Protein AF-A0A510KA76-F1 (afdb_monomer_lite)

Sequence (211 aa):
MPINFQRREKRNQTLKAILAVATDNKYKNDPTEYYKKYHNHIPAWILFKNVNFTDIIDLYSFLKLEDKLEIAKEYCNNASQLKDEELVELLKNSITIVRKFRNRIAHNLKVITYRAKSNNLKLKNIKNFLPNQFIGKNDYKNKIGINDLFSMISSITFLLKNETLIFQMFSELKADFNLISLQKMVKKYKKVTNFPQNIEKRFDIILGKEK

Organism: NCBI:txid157687

pLDDT: mean 90.02, std 9.06, range [43.62, 97.44]

Foldseek 3Di:
DPDPVVLVVLLVVLVVQLVCLQVPPPPPPAVSVVCNVPHPDDDPVRSVVPRDLVSVLSNLVPDDLVVLQVVLVVLFPPCVQDDSVLSSLLLSLLSQLLVVLVVDVVPDPCLLQDFSPPRFDDLSNLVRQAPCVLADPVCVVVVHLTGFVNVNLSSVSSVVSDLVVNLVVLVVVLCVLPPPVCVVVSCVSCVSRVNDPVNNVSSCVSNVNDD

Radius of gyration: 19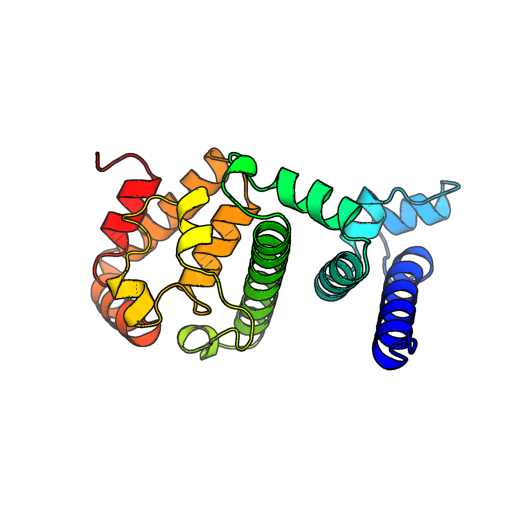.77 Å; chains: 1; bounding box: 52×44×53 Å

InterPro domains:
  IPR011664 Abortive infection system protein AbiD/AbiF-like [PF07751] (10-111)

Secondary structure (DSSP, 8-state):
----HHHHHHHHHHHHHHHHHHH-TTSTTSHHHHHHHHSSS--HHHHTTTS-HHHHHHHHHHS-HHHHHHHHHHT-TTGGGS-HHHHHHHHHHHHHHHHHHHHHHHH-GGGGG---TT----HHHHTTTS-TTTS-HHHHHTT-SSSSHHHHHHHHHHHH--HHHHHHHHHHHHHHHH-GGGHHHHHHHHHHHT--TTHHHHHHHHTT---

Structure (mmCIF, N/CA/C/O backbone):
data_AF-A0A510KA76-F1
#
_entry.id   AF-A0A510KA76-F1
#
loop_
_atom_site.group_PDB
_atom_site.id
_atom_site.type_symbol
_atom_site.label_atom_id
_atom_site.label_alt_id
_atom_site.label_comp_id
_atom_site.label_asym_id
_atom_site.label_entity_id
_atom_site.label_seq_id
_atom_site.pdbx_PDB_ins_code
_atom_site.Cartn_x
_atom_site.Cartn_y
_atom_site.Cartn_z
_atom_site.occupancy
_atom_site.B_iso_or_equiv
_atom_site.auth_seq_id
_atom_site.auth_comp_id
_atom_site.auth_asym_id
_atom_site.auth_atom_id
_atom_site.pdbx_PDB_model_num
ATOM 1 N N . MET A 1 1 ? 21.348 23.068 -10.008 1.00 45.47 1 MET A N 1
ATOM 2 C CA . MET A 1 1 ? 20.926 22.264 -8.835 1.00 45.47 1 MET A CA 1
ATOM 3 C C . MET A 1 1 ? 21.945 21.158 -8.617 1.00 45.47 1 MET A C 1
ATOM 5 O O . MET A 1 1 ? 22.298 20.523 -9.607 1.00 45.47 1 MET A O 1
ATOM 9 N N . PRO A 1 2 ? 22.435 20.912 -7.392 1.00 47.31 2 PRO A N 1
ATOM 10 C CA . PRO A 1 2 ? 23.356 19.809 -7.155 1.00 47.31 2 PRO A CA 1
ATOM 11 C C . PRO A 1 2 ? 22.653 18.486 -7.477 1.00 47.31 2 PRO A C 1
ATOM 13 O O . PRO A 1 2 ? 21.560 18.205 -6.981 1.00 47.31 2 PRO A O 1
ATOM 16 N N . ILE A 1 3 ? 23.262 17.687 -8.351 1.00 54.94 3 ILE A N 1
ATOM 17 C CA . ILE A 1 3 ? 22.802 16.331 -8.645 1.00 54.94 3 ILE A CA 1
ATOM 18 C C . ILE A 1 3 ? 22.897 15.550 -7.336 1.00 54.94 3 ILE A C 1
ATOM 20 O O . ILE A 1 3 ? 23.986 15.359 -6.803 1.00 54.94 3 ILE A O 1
ATOM 24 N N . ASN A 1 4 ? 21.759 15.101 -6.809 1.00 79.38 4 ASN A N 1
ATOM 25 C CA . ASN A 1 4 ? 21.745 14.226 -5.644 1.00 79.38 4 ASN A CA 1
ATOM 26 C C . ASN A 1 4 ? 22.371 12.877 -6.047 1.00 79.38 4 ASN A C 1
ATOM 28 O O . ASN A 1 4 ? 21.710 12.024 -6.644 1.00 79.38 4 ASN A O 1
ATOM 32 N N . PHE A 1 5 ? 23.669 12.730 -5.772 1.00 81.88 5 PHE A N 1
ATOM 33 C CA . PHE A 1 5 ? 24.493 11.591 -6.172 1.00 81.88 5 PHE A CA 1
ATOM 34 C C . PHE A 1 5 ? 23.885 10.260 -5.708 1.00 81.88 5 PHE A C 1
ATOM 36 O O . PHE A 1 5 ? 23.670 9.368 -6.527 1.00 81.88 5 PHE A O 1
ATOM 43 N N . GLN A 1 6 ? 23.444 10.190 -4.448 1.00 85.81 6 GLN A N 1
ATOM 44 C CA . GLN A 1 6 ? 22.788 9.008 -3.876 1.00 85.81 6 GLN A CA 1
ATOM 45 C C . GLN A 1 6 ? 21.505 8.628 -4.632 1.00 85.81 6 GLN A C 1
ATOM 47 O O . GLN A 1 6 ? 21.248 7.454 -4.904 1.00 85.81 6 GLN A O 1
ATOM 52 N N . ARG A 1 7 ? 20.691 9.619 -5.029 1.00 89.19 7 ARG A N 1
ATOM 53 C CA . ARG A 1 7 ? 19.482 9.377 -5.836 1.00 89.19 7 ARG A CA 1
ATOM 54 C C . ARG A 1 7 ? 19.836 8.787 -7.203 1.00 89.19 7 ARG A C 1
ATOM 56 O O . ARG A 1 7 ? 19.145 7.880 -7.668 1.00 89.19 7 ARG A O 1
ATOM 63 N N . ARG A 1 8 ? 20.889 9.298 -7.852 1.00 90.38 8 ARG A N 1
ATOM 64 C CA . ARG A 1 8 ? 21.349 8.811 -9.163 1.00 90.38 8 ARG A CA 1
ATOM 65 C C . ARG A 1 8 ? 21.880 7.383 -9.074 1.00 90.38 8 ARG A C 1
ATOM 67 O O . ARG A 1 8 ? 21.533 6.566 -9.924 1.00 90.38 8 ARG A O 1
ATOM 74 N N . GLU A 1 9 ? 22.671 7.075 -8.052 1.00 93.69 9 GLU A N 1
ATOM 75 C CA . GLU A 1 9 ? 23.180 5.721 -7.819 1.00 93.69 9 GLU A CA 1
ATOM 76 C C . GLU A 1 9 ? 22.048 4.725 -7.594 1.00 93.69 9 GLU A C 1
ATOM 78 O O . GLU A 1 9 ? 21.980 3.715 -8.295 1.00 93.69 9 GLU A O 1
ATOM 83 N N . LYS A 1 10 ? 21.101 5.045 -6.701 1.00 93.62 10 LYS A N 1
ATOM 84 C CA . LYS A 1 10 ? 19.950 4.176 -6.430 1.00 93.62 10 LYS A CA 1
ATOM 85 C C . LYS A 1 10 ? 19.117 3.919 -7.689 1.00 93.62 10 LYS A C 1
ATOM 87 O O . LYS A 1 10 ? 18.710 2.785 -7.945 1.00 93.62 10 LYS A O 1
ATOM 92 N N . ARG A 1 11 ? 18.905 4.951 -8.513 1.00 95.06 11 ARG A N 1
ATOM 93 C CA . ARG A 1 11 ? 18.236 4.808 -9.814 1.00 95.06 11 ARG A CA 1
ATOM 94 C C . ARG A 1 11 ? 18.988 3.840 -10.719 1.00 95.06 11 ARG A C 1
ATOM 96 O O . ARG A 1 11 ? 18.382 2.928 -11.266 1.00 95.06 11 ARG A O 1
ATOM 103 N N . ASN A 1 12 ? 20.298 4.015 -10.868 1.00 95.75 12 ASN A N 1
ATOM 104 C CA . ASN A 1 12 ? 21.103 3.152 -11.728 1.00 95.75 12 ASN A CA 1
ATOM 105 C C . ASN A 1 12 ? 21.119 1.698 -11.226 1.00 95.75 12 ASN A C 1
ATOM 107 O O . ASN A 1 12 ? 21.053 0.783 -12.039 1.00 95.75 12 ASN A O 1
ATOM 111 N N . GLN A 1 13 ? 21.155 1.474 -9.910 1.00 95.94 13 GLN A N 1
ATOM 112 C CA . GLN A 1 13 ? 21.023 0.138 -9.317 1.00 95.94 13 GLN A CA 1
ATOM 113 C C . GLN A 1 13 ? 19.657 -0.488 -9.622 1.00 95.94 13 GLN A C 1
ATOM 115 O O . GLN A 1 13 ? 19.599 -1.637 -10.045 1.00 95.94 13 GLN A O 1
ATOM 120 N N . THR A 1 14 ? 18.576 0.285 -9.491 1.00 96.12 14 THR A N 1
ATOM 121 C CA . THR A 1 14 ? 17.210 -0.171 -9.807 1.00 96.12 14 THR A CA 1
ATOM 122 C C . THR A 1 14 ? 17.088 -0.566 -11.280 1.00 96.12 14 THR A C 1
ATOM 124 O O . THR A 1 14 ? 16.576 -1.634 -11.601 1.00 96.12 14 THR A O 1
ATOM 127 N N . LEU A 1 15 ? 17.626 0.253 -12.191 1.00 95.75 15 LEU A N 1
ATOM 128 C CA . LEU A 1 15 ? 17.635 -0.052 -13.625 1.00 95.75 15 LEU A CA 1
ATOM 129 C C . LEU A 1 15 ? 18.468 -1.299 -13.943 1.00 95.75 15 LEU A C 1
ATOM 131 O O . LEU A 1 15 ? 18.040 -2.117 -14.750 1.00 95.75 15 LEU A O 1
ATOM 135 N N . LYS A 1 16 ? 19.620 -1.482 -13.284 1.00 95.50 16 LYS A N 1
ATOM 136 C CA . LYS A 1 16 ? 20.425 -2.707 -13.412 1.00 95.50 16 LYS A CA 1
ATOM 137 C C . LYS A 1 16 ? 19.663 -3.940 -12.925 1.00 95.50 16 LYS A C 1
ATOM 139 O O . LYS A 1 16 ? 19.709 -4.962 -13.596 1.00 95.50 16 LYS A O 1
ATOM 144 N N . ALA A 1 17 ? 18.949 -3.845 -11.803 1.00 94.62 17 ALA A N 1
ATOM 145 C CA . ALA A 1 17 ? 18.150 -4.949 -11.272 1.00 94.62 17 ALA A CA 1
ATOM 146 C C . ALA A 1 17 ? 17.012 -5.346 -12.227 1.00 94.62 17 ALA A C 1
ATOM 148 O O . ALA A 1 17 ? 16.803 -6.531 -12.472 1.00 94.62 17 ALA A O 1
ATOM 149 N N . ILE A 1 18 ? 16.325 -4.366 -12.823 1.00 94.50 18 ILE A N 1
ATOM 150 C CA . ILE A 1 18 ? 15.283 -4.608 -13.833 1.00 94.50 18 ILE A CA 1
ATOM 151 C C . ILE A 1 18 ? 15.886 -5.202 -15.109 1.00 94.50 18 ILE A C 1
ATOM 153 O O . ILE A 1 18 ? 15.351 -6.166 -15.648 1.00 94.50 18 ILE A O 1
ATOM 157 N N . LEU A 1 19 ? 17.020 -4.676 -15.580 1.00 92.81 19 LEU A N 1
ATOM 158 C CA . LEU A 1 19 ? 17.703 -5.205 -16.761 1.00 92.81 19 LEU A CA 1
ATOM 159 C C . LEU A 1 19 ? 18.172 -6.649 -16.545 1.00 92.81 19 LEU A C 1
ATOM 161 O O . LEU A 1 19 ? 18.036 -7.469 -17.448 1.00 92.81 19 LEU A O 1
ATOM 165 N N . ALA A 1 20 ? 18.624 -6.988 -15.335 1.00 92.38 20 ALA A N 1
ATOM 166 C CA . ALA A 1 20 ? 18.980 -8.356 -14.971 1.00 92.38 20 ALA A CA 1
ATOM 167 C C . ALA A 1 20 ? 17.798 -9.328 -15.133 1.00 92.38 20 ALA A C 1
ATOM 169 O O . ALA A 1 20 ? 18.002 -10.499 -15.437 1.00 92.38 20 ALA A O 1
ATOM 170 N N . VAL A 1 21 ? 16.548 -8.860 -15.016 1.00 90.81 21 VAL A N 1
ATOM 171 C CA . VAL A 1 21 ? 15.372 -9.681 -15.344 1.00 90.81 21 VAL A CA 1
ATOM 172 C C . VAL A 1 21 ? 15.346 -10.074 -16.816 1.00 90.81 21 VAL A C 1
ATOM 174 O O . VAL A 1 21 ? 15.083 -11.232 -17.142 1.00 90.81 21 VAL A O 1
ATOM 177 N N . ALA A 1 22 ? 15.701 -9.148 -17.703 1.00 86.94 22 ALA A N 1
ATOM 178 C CA . ALA A 1 22 ? 15.784 -9.390 -19.136 1.00 86.94 22 ALA A CA 1
ATOM 179 C C . ALA A 1 22 ? 17.021 -10.207 -19.547 1.00 86.94 22 ALA A C 1
ATOM 181 O O . ALA A 1 22 ? 16.964 -10.902 -20.554 1.00 86.94 22 ALA A O 1
ATOM 182 N N . THR A 1 23 ? 18.110 -10.204 -18.773 1.00 87.56 23 THR A N 1
ATOM 183 C CA . THR A 1 23 ? 19.380 -10.837 -19.186 1.00 87.56 23 THR A CA 1
ATOM 184 C C . THR A 1 23 ? 19.729 -12.123 -18.439 1.00 87.56 23 THR A C 1
ATOM 186 O O . THR A 1 23 ? 20.374 -12.990 -19.015 1.00 87.56 23 THR A O 1
ATOM 189 N N . ASP A 1 24 ? 19.295 -12.296 -17.188 1.00 85.69 24 ASP A N 1
ATOM 190 C CA . ASP A 1 24 ? 19.671 -13.468 -16.388 1.00 85.69 24 ASP A CA 1
ATOM 191 C C . ASP A 1 24 ? 18.904 -14.727 -16.817 1.00 85.69 24 ASP A C 1
ATOM 193 O O . ASP A 1 24 ? 17.682 -14.707 -16.997 1.00 85.69 24 ASP A O 1
ATOM 197 N N . ASN A 1 25 ? 19.604 -15.863 -16.832 1.00 78.19 25 ASN A N 1
ATOM 198 C CA . ASN A 1 25 ? 19.040 -17.197 -17.086 1.00 78.19 25 ASN A CA 1
ATOM 199 C C . ASN A 1 25 ? 18.442 -17.859 -15.829 1.00 78.19 25 ASN A C 1
ATOM 201 O O . ASN A 1 25 ? 18.235 -19.071 -15.800 1.00 78.19 25 ASN A O 1
ATOM 205 N N . LYS A 1 26 ? 18.203 -17.088 -14.759 1.00 80.44 26 LYS A N 1
ATOM 206 C CA . LYS A 1 26 ? 17.600 -17.596 -13.511 1.00 80.44 26 LYS A CA 1
ATOM 207 C C . LYS A 1 26 ? 16.093 -17.844 -13.632 1.00 80.44 26 LYS A C 1
ATOM 209 O O . LYS A 1 26 ? 15.530 -18.622 -12.873 1.00 80.44 26 LYS A O 1
ATOM 214 N N . TYR A 1 27 ? 15.466 -17.181 -14.593 1.00 72.88 27 TYR A N 1
ATOM 215 C CA . TYR A 1 27 ? 14.033 -17.173 -14.864 1.00 72.88 27 TYR A CA 1
ATOM 216 C C . TYR A 1 27 ? 13.646 -18.304 -15.824 1.00 72.88 27 TYR A C 1
ATOM 218 O O . TYR A 1 27 ? 13.132 -18.058 -16.907 1.00 72.88 27 TYR A O 1
ATOM 226 N N . LYS A 1 28 ? 13.990 -19.548 -15.472 1.00 67.25 28 LYS A N 1
ATOM 227 C CA . LYS A 1 28 ? 13.753 -20.707 -16.344 1.00 67.25 28 LYS A CA 1
ATOM 228 C C . LYS A 1 28 ? 12.280 -21.113 -16.351 1.00 67.25 28 LYS A C 1
ATOM 230 O O . LYS A 1 28 ? 11.639 -21.123 -15.303 1.00 67.25 28 LYS A O 1
ATOM 235 N N . ASN A 1 29 ? 11.791 -21.533 -17.512 1.00 68.25 29 ASN A N 1
ATOM 236 C CA . ASN A 1 29 ? 10.427 -21.971 -17.798 1.00 68.25 29 ASN A CA 1
ATOM 237 C C . ASN A 1 29 ? 9.352 -20.904 -17.557 1.00 68.25 29 ASN A C 1
ATOM 239 O O . ASN A 1 29 ? 8.210 -21.239 -17.239 1.00 68.25 29 ASN A O 1
ATOM 243 N N . ASP A 1 30 ? 9.692 -19.626 -17.712 1.00 82.88 30 ASP A N 1
ATOM 244 C CA . ASP A 1 30 ? 8.722 -18.543 -17.611 1.00 82.88 30 ASP A CA 1
ATOM 245 C C . ASP A 1 30 ? 8.543 -17.791 -18.946 1.00 82.88 30 ASP A C 1
ATOM 247 O O . ASP A 1 30 ? 9.344 -17.939 -19.878 1.00 82.88 30 ASP A O 1
ATOM 251 N N . PRO A 1 31 ? 7.484 -16.968 -19.084 1.00 85.62 31 PRO A N 1
ATOM 252 C CA . PRO A 1 31 ? 7.269 -16.194 -20.303 1.00 85.62 31 PRO A CA 1
ATOM 253 C C . PRO A 1 31 ? 8.431 -15.248 -20.631 1.00 85.62 31 PRO A C 1
ATOM 255 O O . PRO A 1 31 ? 8.616 -14.887 -21.787 1.00 85.62 31 PRO A O 1
ATOM 258 N N . THR A 1 32 ? 9.226 -14.842 -19.639 1.00 89.00 32 THR A N 1
ATOM 259 C CA . THR A 1 32 ? 10.388 -13.982 -19.863 1.00 89.00 32 THR A CA 1
ATOM 260 C C . THR A 1 32 ? 11.481 -14.748 -20.612 1.00 89.00 32 THR A C 1
ATOM 262 O O . THR A 1 32 ? 12.000 -14.223 -21.592 1.00 89.00 32 THR A O 1
ATOM 265 N N . GLU A 1 33 ? 11.788 -15.996 -20.250 1.00 88.44 33 GLU A N 1
ATOM 266 C CA . GLU A 1 33 ? 12.711 -16.850 -21.017 1.00 88.44 33 GLU A CA 1
ATOM 267 C C . GLU A 1 33 ? 12.195 -17.156 -22.428 1.00 88.44 33 GLU A C 1
ATOM 269 O O . GLU A 1 33 ? 12.959 -17.051 -23.390 1.00 88.44 33 GLU A O 1
ATOM 274 N N . TYR A 1 34 ? 10.901 -17.466 -22.579 1.00 89.94 34 TYR A N 1
ATOM 275 C CA . TYR A 1 34 ? 10.311 -17.699 -23.902 1.00 89.94 34 TYR A CA 1
ATOM 276 C C . TYR A 1 34 ? 10.517 -16.486 -24.823 1.00 89.94 34 TYR A C 1
ATOM 278 O O . TYR A 1 34 ? 10.986 -16.627 -25.952 1.00 89.94 34 TYR A O 1
ATOM 286 N N . TYR A 1 35 ? 10.248 -15.278 -24.319 1.00 92.31 35 TYR A N 1
ATOM 287 C CA . TYR A 1 35 ? 10.439 -14.053 -25.095 1.00 92.31 35 TYR A CA 1
ATOM 288 C C . TYR A 1 35 ? 11.905 -13.733 -25.377 1.00 92.31 35 TYR A C 1
ATOM 290 O O . TYR A 1 35 ? 12.206 -13.262 -26.467 1.00 92.31 35 TYR A O 1
ATOM 298 N N . LYS A 1 36 ? 12.830 -14.050 -24.466 1.00 87.75 36 LYS A N 1
ATOM 299 C CA . LYS A 1 36 ? 14.272 -13.935 -24.746 1.00 87.75 36 LYS A CA 1
ATOM 300 C C . LYS A 1 36 ? 14.718 -14.837 -25.890 1.00 87.75 36 LYS A C 1
ATOM 302 O O . LYS A 1 36 ? 15.579 -14.447 -26.669 1.00 87.75 36 LYS A O 1
ATOM 307 N N . LYS A 1 37 ? 14.184 -16.060 -25.949 1.00 89.38 37 LYS A N 1
ATOM 308 C CA . LYS A 1 37 ? 14.647 -17.086 -26.888 1.00 89.38 37 LYS A CA 1
ATOM 309 C C . LYS A 1 37 ? 14.020 -16.952 -28.275 1.00 89.38 37 LYS A C 1
ATOM 311 O O . LYS A 1 37 ? 14.689 -17.243 -29.261 1.00 89.38 37 LYS A O 1
ATOM 316 N N . TYR A 1 38 ? 12.752 -16.550 -28.346 1.00 92.44 38 TYR A N 1
ATOM 317 C CA . TYR A 1 38 ? 11.967 -16.612 -29.584 1.00 92.44 38 TYR A CA 1
ATOM 318 C C . TYR A 1 38 ? 11.500 -15.246 -30.109 1.00 92.44 38 TYR A C 1
ATOM 320 O O . TYR A 1 38 ? 10.875 -15.193 -31.166 1.00 92.44 38 TYR A O 1
ATOM 328 N N . HIS A 1 39 ? 11.790 -14.139 -29.414 1.00 91.12 39 HIS A N 1
ATOM 329 C CA . HIS A 1 39 ? 11.375 -12.796 -29.826 1.00 91.12 39 HIS A CA 1
ATOM 330 C C . HIS A 1 39 ? 12.520 -11.774 -29.731 1.00 91.12 39 HIS A C 1
ATOM 332 O O . HIS A 1 39 ? 13.473 -11.935 -28.976 1.00 91.12 39 HIS A O 1
ATOM 338 N N . ASN A 1 40 ? 12.397 -10.672 -30.480 1.00 90.25 40 ASN A N 1
ATOM 339 C CA . ASN A 1 40 ? 13.411 -9.605 -30.515 1.00 90.25 40 ASN A CA 1
ATOM 340 C C . ASN A 1 40 ? 13.381 -8.683 -29.284 1.00 90.25 40 ASN A C 1
ATOM 342 O O . ASN A 1 40 ? 14.303 -7.900 -29.072 1.00 90.25 40 ASN A O 1
ATOM 346 N N . HIS A 1 41 ? 12.297 -8.707 -28.510 1.00 90.38 41 HIS A N 1
ATOM 347 C CA . HIS A 1 41 ? 12.122 -7.873 -27.327 1.00 90.38 41 HIS A CA 1
ATOM 348 C C . HIS A 1 41 ? 11.200 -8.560 -26.320 1.00 90.38 41 HIS A C 1
ATOM 350 O O . HIS A 1 41 ? 10.372 -9.395 -26.682 1.00 90.38 41 HIS A O 1
ATOM 356 N N . ILE A 1 42 ? 11.316 -8.163 -25.053 1.00 91.94 42 ILE A N 1
ATOM 357 C CA . ILE A 1 42 ? 10.431 -8.607 -23.975 1.00 91.94 42 ILE A CA 1
ATOM 358 C C . ILE A 1 42 ? 9.443 -7.469 -23.697 1.00 91.94 42 ILE A C 1
ATOM 360 O O . ILE A 1 42 ? 9.871 -6.389 -23.279 1.00 91.94 42 ILE A O 1
ATOM 364 N N . PRO A 1 43 ? 8.132 -7.668 -23.908 1.00 93.75 43 PRO A N 1
ATOM 365 C CA . PRO A 1 43 ? 7.123 -6.688 -23.540 1.00 93.75 43 PRO A CA 1
ATOM 366 C C . PRO A 1 43 ? 7.209 -6.310 -22.059 1.00 93.75 43 PRO A C 1
ATOM 368 O O . PRO A 1 43 ? 7.413 -7.169 -21.198 1.00 93.75 43 PRO A O 1
ATOM 371 N N . ALA A 1 44 ? 6.980 -5.034 -21.742 1.00 91.38 44 ALA A N 1
ATOM 372 C CA . ALA A 1 44 ? 7.067 -4.532 -20.370 1.00 91.38 44 ALA A CA 1
ATOM 373 C C . ALA A 1 44 ? 6.166 -5.317 -19.397 1.00 91.38 44 ALA A C 1
ATOM 375 O O . ALA A 1 44 ? 6.605 -5.693 -18.314 1.00 91.38 44 ALA A O 1
ATOM 376 N N . TRP A 1 45 ? 4.935 -5.648 -19.800 1.00 91.56 45 TRP A N 1
ATOM 377 C CA . TRP A 1 45 ? 3.990 -6.417 -18.980 1.00 91.56 45 TRP A CA 1
ATOM 378 C C . TRP A 1 45 ? 4.426 -7.870 -18.718 1.00 91.56 45 TRP A C 1
ATOM 380 O O . TRP A 1 45 ? 3.919 -8.490 -17.787 1.00 91.56 45 TRP A O 1
ATOM 390 N N . ILE A 1 46 ? 5.355 -8.420 -19.511 1.00 91.81 46 ILE A N 1
ATOM 391 C CA . ILE A 1 46 ? 6.002 -9.714 -19.247 1.00 91.81 46 ILE A CA 1
ATOM 392 C C . ILE A 1 46 ? 7.188 -9.509 -18.314 1.00 91.81 46 ILE A C 1
ATOM 394 O O . ILE A 1 46 ? 7.273 -10.179 -17.287 1.00 91.81 46 ILE A O 1
ATOM 398 N N . LEU A 1 47 ? 8.051 -8.540 -18.631 1.00 92.50 47 LEU A N 1
ATOM 399 C CA . LEU A 1 47 ? 9.231 -8.205 -17.836 1.00 92.50 47 LEU A CA 1
ATOM 400 C C . LEU A 1 47 ? 8.859 -7.943 -16.370 1.00 92.50 47 LEU A C 1
ATOM 402 O O . LEU A 1 47 ? 9.433 -8.539 -15.459 1.00 92.50 47 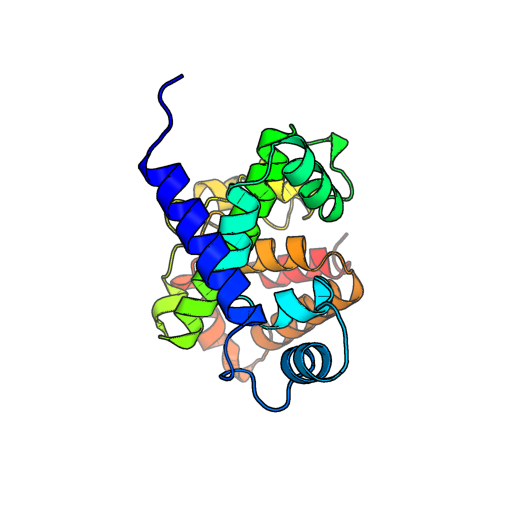LEU A O 1
ATOM 406 N N . PHE A 1 48 ? 7.853 -7.096 -16.137 1.00 92.38 48 PHE A N 1
ATOM 407 C CA . PHE A 1 48 ? 7.438 -6.686 -14.796 1.00 92.38 48 PHE A CA 1
ATOM 408 C C . PHE A 1 48 ? 6.814 -7.807 -13.954 1.00 92.38 48 PHE A C 1
ATOM 410 O O . PHE A 1 48 ? 6.714 -7.634 -12.742 1.00 92.38 48 PHE A O 1
ATOM 417 N N . LYS A 1 49 ? 6.474 -8.973 -14.528 1.00 89.88 49 LYS A N 1
ATOM 418 C CA . LYS A 1 49 ? 6.049 -10.147 -13.737 1.00 89.88 49 LYS A CA 1
ATOM 419 C C . LYS A 1 49 ? 7.169 -10.693 -12.854 1.00 89.88 49 LYS A C 1
ATOM 421 O O . LYS A 1 49 ? 6.895 -11.260 -11.803 1.00 89.88 49 LYS A O 1
ATOM 426 N N . ASN A 1 50 ? 8.413 -10.493 -13.280 1.00 91.00 50 ASN A N 1
ATOM 427 C CA . ASN A 1 50 ? 9.603 -11.045 -12.641 1.00 91.00 50 ASN A CA 1
ATOM 428 C C . ASN A 1 50 ? 10.462 -9.992 -11.925 1.00 91.00 50 ASN A C 1
ATOM 430 O O . ASN A 1 50 ? 11.427 -10.334 -11.236 1.00 91.00 50 ASN A O 1
ATOM 434 N N . VAL A 1 51 ? 10.113 -8.711 -12.067 1.00 92.69 51 VAL A N 1
ATOM 435 C CA . VAL A 1 51 ? 10.749 -7.604 -11.344 1.00 92.69 51 VAL A CA 1
ATOM 436 C C . VAL A 1 51 ? 10.276 -7.602 -9.891 1.00 92.69 51 VAL A C 1
ATOM 438 O O . VAL A 1 51 ? 9.085 -7.730 -9.606 1.00 92.69 51 VAL A O 1
ATOM 441 N N . ASN A 1 52 ? 11.198 -7.411 -8.941 1.00 92.50 52 ASN A N 1
ATOM 442 C CA . ASN A 1 52 ? 10.810 -7.375 -7.535 1.00 92.50 52 ASN A CA 1
ATOM 443 C C . ASN A 1 52 ? 9.931 -6.163 -7.239 1.00 92.50 52 ASN A C 1
ATOM 445 O O . ASN A 1 52 ? 10.173 -5.052 -7.707 1.00 92.50 52 ASN A O 1
ATOM 449 N N . PHE A 1 53 ? 8.980 -6.341 -6.324 1.00 91.69 53 PHE A N 1
ATOM 450 C CA . PHE A 1 53 ? 8.069 -5.261 -5.955 1.00 91.69 53 PHE A CA 1
ATOM 451 C C . PHE A 1 53 ? 8.794 -4.021 -5.392 1.00 91.69 53 PHE A C 1
ATOM 453 O O . PHE A 1 53 ? 8.337 -2.899 -5.581 1.00 91.69 53 PHE A O 1
ATOM 460 N N . THR A 1 54 ? 9.949 -4.191 -4.733 1.00 93.56 54 THR A N 1
ATOM 461 C CA . THR A 1 54 ? 10.792 -3.058 -4.302 1.00 93.56 54 THR A CA 1
ATOM 462 C C . THR A 1 54 ? 11.319 -2.258 -5.494 1.00 93.56 54 THR A C 1
ATOM 464 O O . THR A 1 54 ? 11.224 -1.033 -5.472 1.00 93.56 54 THR A O 1
ATOM 467 N N . ASP A 1 55 ? 11.813 -2.938 -6.531 1.00 95.19 55 ASP A N 1
ATOM 468 C CA . ASP A 1 55 ? 12.387 -2.306 -7.722 1.00 95.19 55 ASP A CA 1
ATOM 469 C C . ASP A 1 55 ? 11.308 -1.548 -8.512 1.00 95.19 55 ASP A C 1
ATOM 471 O O . ASP A 1 55 ? 11.565 -0.451 -9.000 1.00 95.19 55 ASP A O 1
ATOM 475 N N . ILE A 1 56 ? 10.071 -2.063 -8.553 1.00 93.44 56 ILE A N 1
ATOM 476 C CA . ILE A 1 56 ? 8.915 -1.364 -9.148 1.00 93.44 56 ILE A CA 1
ATOM 477 C C . ILE A 1 56 ? 8.610 -0.058 -8.398 1.00 93.44 56 ILE A C 1
ATOM 479 O O . ILE A 1 56 ? 8.447 0.994 -9.016 1.00 93.44 56 ILE A O 1
ATOM 483 N N . ILE A 1 57 ? 8.554 -0.095 -7.061 1.00 93.88 57 ILE A N 1
ATOM 484 C CA . ILE A 1 57 ? 8.289 1.104 -6.245 1.00 93.88 57 ILE A CA 1
ATOM 485 C C . ILE A 1 57 ? 9.411 2.133 -6.411 1.00 93.88 57 ILE A C 1
ATOM 487 O O . ILE A 1 57 ? 9.153 3.340 -6.483 1.00 93.88 57 ILE A O 1
ATOM 491 N N . ASP A 1 58 ? 10.658 1.668 -6.463 1.00 95.00 58 ASP A N 1
ATOM 492 C CA . ASP A 1 58 ? 11.809 2.535 -6.665 1.00 95.00 58 ASP A CA 1
ATOM 493 C C . ASP A 1 58 ? 11.797 3.149 -8.069 1.00 95.00 58 ASP A C 1
ATOM 495 O O . ASP A 1 58 ? 11.927 4.372 -8.168 1.00 95.00 58 ASP A O 1
ATOM 499 N N . LEU A 1 59 ? 11.517 2.366 -9.118 1.00 95.06 59 LEU A N 1
ATOM 500 C CA . LEU A 1 59 ? 11.318 2.857 -10.484 1.00 95.06 59 LEU A CA 1
ATOM 501 C C . LEU A 1 59 ? 10.260 3.963 -10.520 1.00 95.06 59 LEU A C 1
ATOM 503 O O . LEU A 1 59 ? 10.568 5.074 -10.955 1.00 95.06 59 LEU A O 1
ATOM 507 N N . TYR A 1 60 ? 9.068 3.705 -9.970 1.00 94.25 60 TYR A N 1
ATOM 508 C CA . TYR A 1 60 ? 8.000 4.702 -9.857 1.00 94.25 60 TYR A CA 1
ATOM 509 C C . TYR A 1 60 ? 8.486 5.983 -9.163 1.00 94.25 60 TYR A C 1
ATOM 511 O O . TYR A 1 60 ? 8.186 7.093 -9.592 1.00 94.25 60 TYR A O 1
ATOM 519 N N . SER A 1 61 ? 9.313 5.875 -8.118 1.00 92.62 61 SER A N 1
ATOM 520 C CA . SER A 1 61 ? 9.847 7.041 -7.402 1.00 92.62 61 SER A CA 1
ATOM 521 C C . SER A 1 61 ? 10.810 7.911 -8.233 1.00 92.62 61 SER A C 1
ATOM 523 O O . SER A 1 61 ? 10.978 9.109 -7.933 1.00 92.62 61 SER A O 1
ATOM 525 N N . PHE A 1 62 ? 11.429 7.337 -9.269 1.00 94.69 62 PHE A N 1
ATOM 526 C CA . PHE A 1 62 ? 12.365 8.012 -10.169 1.00 94.69 62 PHE A CA 1
ATOM 527 C C . PHE A 1 62 ? 11.716 8.628 -11.402 1.00 94.69 62 PHE A C 1
ATOM 529 O O . PHE A 1 62 ? 12.334 9.526 -11.973 1.00 94.69 62 PHE A O 1
ATOM 536 N N . LEU A 1 63 ? 10.503 8.199 -11.759 1.00 94.44 63 LEU A N 1
ATOM 537 C CA . LEU A 1 63 ? 9.722 8.784 -12.848 1.00 94.44 63 LEU A CA 1
ATOM 538 C C . LEU A 1 63 ? 9.543 10.301 -12.679 1.00 94.44 63 LEU A C 1
ATOM 540 O O . LEU A 1 63 ? 9.662 10.841 -11.562 1.00 94.44 63 LEU A O 1
ATOM 544 N N . LYS A 1 64 ? 9.259 10.992 -13.786 1.00 94.88 64 LYS A N 1
ATOM 545 C CA . LYS A 1 64 ? 8.922 12.416 -13.743 1.00 94.88 64 LYS A CA 1
ATOM 546 C C . LYS A 1 64 ? 7.571 12.613 -13.057 1.00 94.88 64 LYS A C 1
ATOM 548 O O . LYS A 1 64 ? 6.870 11.649 -12.749 1.00 94.88 64 LYS A O 1
ATOM 553 N N . LEU A 1 65 ? 7.255 13.856 -12.702 1.00 93.12 65 LEU A N 1
ATOM 554 C CA . LEU A 1 65 ? 6.011 14.131 -11.990 1.00 93.12 65 LEU A CA 1
ATOM 555 C C . LEU A 1 65 ? 4.802 13.815 -12.875 1.00 93.12 65 LEU A C 1
ATOM 557 O O . LEU A 1 65 ? 3.878 13.177 -12.383 1.00 93.12 65 LEU A O 1
ATOM 561 N N . GLU A 1 66 ? 4.850 14.183 -14.159 1.00 94.25 66 GLU A N 1
ATOM 562 C CA . GLU A 1 66 ? 3.786 13.888 -15.119 1.00 94.25 66 GLU A CA 1
ATOM 563 C C . GLU A 1 66 ? 3.470 12.383 -15.194 1.00 94.25 66 GLU A C 1
ATOM 565 O O . GLU A 1 66 ? 2.328 11.994 -14.956 1.00 94.25 66 GLU A O 1
ATOM 570 N N . ASP A 1 67 ? 4.486 11.533 -15.362 1.00 95.31 67 ASP A N 1
ATOM 571 C CA . ASP A 1 67 ? 4.314 10.076 -15.456 1.00 95.31 67 ASP A CA 1
ATOM 572 C C . ASP A 1 67 ? 3.783 9.476 -14.141 1.00 95.31 67 ASP A C 1
ATOM 574 O O . ASP A 1 67 ? 2.963 8.559 -14.124 1.00 95.31 67 ASP A O 1
ATOM 578 N N . LYS A 1 68 ? 4.250 9.989 -12.991 1.00 95.25 68 LYS A N 1
ATOM 579 C CA . LYS A 1 68 ? 3.745 9.543 -11.682 1.00 95.25 68 LYS A CA 1
ATOM 580 C C . LYS A 1 68 ? 2.270 9.854 -11.529 1.00 95.25 68 LYS A C 1
ATOM 582 O O . LYS A 1 68 ? 1.538 9.048 -10.963 1.00 95.25 68 LYS A O 1
ATOM 587 N N . LEU A 1 69 ? 1.868 11.041 -11.970 1.00 93.75 69 LEU A N 1
ATOM 588 C CA . LEU A 1 69 ? 0.492 11.494 -11.885 1.00 93.75 69 LEU A CA 1
ATOM 589 C C . LEU A 1 69 ? -0.412 10.702 -12.804 1.00 93.75 69 LEU A C 1
ATOM 591 O O . LEU A 1 69 ? -1.496 10.337 -12.369 1.00 93.75 69 LEU A O 1
ATOM 595 N N . GLU A 1 70 ? 0.032 10.420 -14.024 1.00 93.56 70 GLU A N 1
ATOM 596 C CA . GLU A 1 70 ? -0.692 9.566 -14.961 1.00 93.56 70 GLU A CA 1
ATOM 597 C C . GLU A 1 70 ? -1.028 8.221 -14.306 1.00 93.56 70 GLU A C 1
ATOM 599 O O . GLU A 1 70 ? -2.203 7.898 -14.139 1.00 93.56 70 GLU A O 1
ATOM 604 N N . ILE A 1 71 ? -0.016 7.525 -13.776 1.00 93.44 71 ILE A N 1
ATOM 605 C CA . ILE A 1 71 ? -0.206 6.246 -13.077 1.00 93.44 71 ILE A CA 1
ATOM 606 C C . ILE A 1 71 ? -1.096 6.417 -11.839 1.00 93.44 71 ILE A C 1
ATOM 608 O O . ILE A 1 71 ? -1.990 5.615 -11.594 1.00 93.44 71 ILE A O 1
ATOM 612 N N . ALA A 1 72 ? -0.873 7.447 -11.020 1.00 92.75 72 ALA A N 1
ATOM 613 C CA . ALA A 1 72 ? -1.639 7.629 -9.789 1.00 92.75 72 ALA A CA 1
ATOM 614 C C . ALA A 1 72 ? -3.120 7.955 -10.048 1.00 92.75 72 ALA A C 1
ATOM 616 O O . ALA A 1 72 ? -3.983 7.519 -9.282 1.00 92.75 72 ALA A O 1
ATOM 617 N N . LYS A 1 73 ? -3.425 8.659 -11.143 1.00 90.81 73 LYS A N 1
ATOM 618 C CA . LYS A 1 73 ? -4.794 8.948 -11.589 1.00 90.81 73 LYS A CA 1
ATOM 619 C C . LYS A 1 73 ? -5.538 7.682 -12.004 1.00 90.81 73 LYS A C 1
ATOM 621 O O . LYS A 1 73 ? -6.740 7.612 -11.771 1.00 90.81 73 LYS A O 1
ATOM 626 N N . GLU A 1 74 ? -4.848 6.646 -12.486 1.00 89.94 74 GLU A N 1
ATOM 627 C CA . GLU A 1 74 ? -5.495 5.365 -12.801 1.00 89.94 74 GLU A CA 1
ATOM 628 C C . GLU A 1 74 ? -6.145 4.696 -11.582 1.00 89.94 74 GLU A C 1
ATOM 630 O O . GLU A 1 74 ? -7.113 3.958 -11.757 1.00 89.94 74 GLU A O 1
ATOM 635 N N . TYR A 1 75 ? -5.659 4.952 -10.363 1.00 87.12 75 TYR A N 1
ATOM 636 C CA . TYR A 1 75 ? -6.178 4.351 -9.123 1.00 87.12 75 TYR A CA 1
ATOM 637 C C . TYR A 1 75 ? -7.212 5.227 -8.398 1.00 87.12 75 TYR A C 1
ATOM 639 O O . TYR A 1 75 ? -7.838 4.777 -7.439 1.00 87.12 75 TYR A O 1
ATOM 647 N N . CYS A 1 76 ? -7.415 6.474 -8.829 1.00 80.81 76 CYS A N 1
ATOM 648 C CA . CYS A 1 76 ? -8.323 7.414 -8.174 1.00 80.81 76 CYS A CA 1
ATOM 649 C C . CYS A 1 76 ? -9.491 7.797 -9.084 1.00 80.81 76 CYS A C 1
ATOM 651 O O . CYS A 1 76 ? -9.362 8.687 -9.920 1.00 80.81 76 CYS A O 1
ATOM 653 N N . ASN A 1 77 ? -10.672 7.231 -8.821 1.00 68.44 77 ASN A N 1
ATOM 654 C CA . ASN A 1 77 ? -11.908 7.601 -9.526 1.00 68.44 77 ASN A CA 1
ATOM 655 C C . ASN A 1 77 ? -12.267 9.095 -9.353 1.00 68.44 77 ASN A C 1
ATOM 657 O O . ASN A 1 77 ? -12.836 9.696 -10.254 1.00 68.44 77 ASN A O 1
ATOM 661 N N . ASN A 1 78 ? -11.875 9.709 -8.226 1.00 68.19 78 ASN A N 1
ATOM 662 C CA . ASN A 1 78 ? -12.103 11.126 -7.905 1.00 68.19 78 ASN A CA 1
ATOM 663 C C . ASN A 1 78 ? -10.786 11.915 -7.790 1.00 68.19 78 ASN A C 1
ATOM 665 O O . ASN A 1 78 ? -10.574 12.657 -6.828 1.00 68.19 78 ASN A O 1
ATOM 669 N N . ALA A 1 79 ? -9.867 11.740 -8.747 1.00 63.94 79 ALA A N 1
ATOM 670 C CA . ALA A 1 79 ? -8.558 12.404 -8.726 1.00 63.94 79 ALA A CA 1
ATOM 671 C C . ALA A 1 79 ? -8.641 13.942 -8.615 1.00 63.94 79 ALA A C 1
ATOM 673 O O . ALA A 1 79 ? -7.742 14.555 -8.049 1.00 63.94 79 ALA A O 1
ATOM 674 N N . SER A 1 80 ? -9.735 14.558 -9.077 1.00 63.50 80 SER A N 1
ATOM 675 C CA . SER A 1 80 ? -9.971 16.010 -9.022 1.00 63.50 80 SER A CA 1
ATOM 676 C C . SER A 1 80 ? -10.069 16.594 -7.606 1.00 63.50 80 SER A C 1
ATOM 678 O O . SER A 1 80 ? -9.915 17.801 -7.436 1.00 63.50 80 SER A O 1
ATOM 680 N N . GLN A 1 81 ? -10.308 15.769 -6.581 1.00 75.69 81 GLN A N 1
ATOM 681 C CA . GLN A 1 81 ? -10.413 16.222 -5.187 1.00 75.69 81 GLN A CA 1
ATOM 682 C C . GLN A 1 81 ? -9.062 16.261 -4.454 1.00 75.69 81 GLN A C 1
ATOM 684 O O . GLN A 1 81 ? -8.983 16.768 -3.332 1.00 75.69 81 GLN A O 1
ATOM 689 N N . LEU A 1 82 ? -7.998 15.722 -5.059 1.00 81.81 82 LEU A N 1
ATOM 690 C CA . LEU A 1 82 ? -6.649 15.723 -4.499 1.00 81.81 82 LEU A CA 1
ATOM 691 C C . LEU A 1 82 ? -5.737 16.653 -5.280 1.00 81.81 82 LEU A C 1
ATOM 693 O O . LEU A 1 82 ? -5.808 16.741 -6.501 1.00 81.81 82 LEU A O 1
ATOM 697 N N . LYS A 1 83 ? -4.811 17.287 -4.560 1.00 90.06 83 LYS A N 1
ATOM 698 C CA . LYS A 1 83 ? -3.654 17.900 -5.208 1.00 90.06 83 LYS A CA 1
ATOM 699 C C . LYS A 1 83 ? -2.771 16.805 -5.799 1.00 90.06 83 LYS A C 1
ATOM 701 O O . LYS A 1 83 ? -2.642 15.726 -5.214 1.00 90.06 83 LYS A O 1
ATOM 706 N N . ASP A 1 84 ? -2.120 17.118 -6.907 1.00 91.06 84 ASP A N 1
ATOM 707 C CA . ASP A 1 84 ? -1.240 16.208 -7.635 1.00 91.06 84 ASP A CA 1
ATOM 708 C C . ASP A 1 84 ? -0.191 15.546 -6.715 1.00 91.06 84 ASP A C 1
ATOM 710 O O . ASP A 1 84 ? -0.041 14.320 -6.700 1.00 91.06 84 ASP A O 1
ATOM 714 N N . GLU A 1 85 ? 0.472 16.310 -5.842 1.00 91.19 85 GLU A N 1
ATOM 715 C CA . GLU A 1 85 ? 1.469 15.752 -4.918 1.00 91.19 85 GLU A CA 1
ATOM 716 C C . GLU A 1 85 ? 0.855 14.778 -3.904 1.00 91.19 85 GLU A C 1
ATOM 718 O O . GLU A 1 85 ? 1.488 13.797 -3.508 1.00 91.19 85 GLU A O 1
ATOM 723 N N . GLU A 1 86 ? -0.386 15.028 -3.487 1.00 92.31 86 GLU A N 1
ATOM 724 C CA . GLU A 1 86 ? -1.103 14.207 -2.509 1.00 92.31 86 GLU A CA 1
ATOM 725 C C . GLU A 1 86 ? -1.543 12.880 -3.109 1.00 92.31 86 GLU A C 1
ATOM 727 O O . GLU A 1 86 ? -1.545 11.863 -2.411 1.00 92.31 86 GLU A O 1
ATOM 732 N N . LEU A 1 87 ? -1.884 12.888 -4.395 1.00 92.38 87 LEU A N 1
ATOM 733 C CA . LEU A 1 87 ? -2.231 11.700 -5.153 1.00 92.38 87 LEU A CA 1
ATOM 734 C C . LEU A 1 87 ? -0.999 10.810 -5.382 1.00 92.38 87 LEU A C 1
ATOM 736 O O . LEU A 1 87 ? -1.029 9.611 -5.094 1.00 92.38 87 LEU A O 1
ATOM 740 N N . VAL A 1 88 ? 0.123 11.410 -5.795 1.00 94.00 88 VAL A N 1
ATOM 741 C CA . VAL A 1 88 ? 1.406 10.703 -5.946 1.00 94.00 88 VAL A CA 1
ATOM 742 C C . VAL A 1 88 ? 1.873 10.117 -4.613 1.00 94.00 88 VAL A C 1
ATOM 744 O O . VAL A 1 88 ? 2.343 8.975 -4.564 1.00 94.00 88 VAL A O 1
ATOM 747 N N . GLU A 1 89 ? 1.743 10.882 -3.525 1.00 94.00 89 GLU A N 1
ATOM 748 C CA . GLU A 1 89 ? 2.067 10.428 -2.173 1.00 94.00 89 GLU A CA 1
ATOM 749 C C . GLU A 1 89 ? 1.145 9.291 -1.719 1.00 94.00 89 GLU A C 1
ATOM 751 O O . GLU A 1 89 ? 1.640 8.315 -1.149 1.00 94.00 89 GLU A O 1
ATOM 756 N N . LEU A 1 90 ? -0.165 9.382 -1.989 1.00 95.00 90 LEU A N 1
ATOM 757 C CA . LEU A 1 90 ? -1.135 8.338 -1.659 1.00 95.00 90 LEU A CA 1
ATOM 758 C C . LEU A 1 90 ? -0.745 7.018 -2.319 1.00 95.00 90 LEU A C 1
ATOM 760 O O . LEU A 1 90 ? -0.557 6.031 -1.609 1.00 95.00 90 LEU A O 1
ATOM 764 N N . LEU A 1 91 ? -0.549 7.009 -3.643 1.00 95.31 91 LEU A N 1
ATOM 765 C CA . LEU A 1 91 ? -0.172 5.790 -4.357 1.00 95.31 91 LEU A CA 1
ATOM 766 C C . LEU A 1 91 ? 1.145 5.224 -3.817 1.00 95.31 91 LEU A C 1
ATOM 768 O O . LEU A 1 91 ? 1.211 4.044 -3.467 1.00 95.31 91 LEU A O 1
ATOM 772 N N . LYS A 1 92 ? 2.174 6.072 -3.664 1.00 95.06 92 LYS A N 1
ATOM 773 C CA . LYS A 1 92 ? 3.490 5.657 -3.153 1.00 95.06 92 LYS A CA 1
ATOM 774 C C . LYS A 1 92 ? 3.408 5.048 -1.753 1.00 95.06 92 LYS A C 1
ATOM 776 O O . LYS A 1 92 ? 4.076 4.047 -1.475 1.00 95.06 92 LYS A O 1
ATOM 781 N N . ASN A 1 93 ? 2.637 5.656 -0.854 1.00 96.38 93 ASN A N 1
ATOM 782 C CA . ASN A 1 93 ? 2.475 5.148 0.501 1.00 96.38 93 ASN A CA 1
ATOM 783 C C . ASN A 1 93 ? 1.685 3.841 0.499 1.00 96.38 93 ASN A C 1
ATOM 785 O O . ASN A 1 93 ? 2.136 2.903 1.150 1.00 96.38 93 ASN A O 1
ATOM 789 N N . SER A 1 94 ? 0.609 3.732 -0.282 1.00 96.69 94 SER A N 1
ATOM 790 C CA . SER A 1 94 ? -0.192 2.509 -0.390 1.00 96.69 94 SER A CA 1
ATOM 791 C C . SER A 1 94 ? 0.641 1.310 -0.856 1.00 96.69 94 SER A C 1
ATOM 793 O O . SER A 1 94 ? 0.730 0.310 -0.139 1.00 96.69 94 SER A O 1
ATOM 795 N N . ILE A 1 95 ? 1.358 1.423 -1.984 1.00 96.06 95 ILE A N 1
ATOM 796 C CA . ILE A 1 95 ? 2.223 0.334 -2.487 1.00 96.06 95 ILE A CA 1
ATOM 797 C C . ILE A 1 95 ? 3.348 -0.008 -1.498 1.00 96.06 95 ILE A C 1
ATOM 799 O O . ILE A 1 95 ? 3.684 -1.177 -1.291 1.00 96.06 95 ILE A O 1
ATOM 803 N N . THR A 1 96 ? 3.908 0.998 -0.816 1.00 96.25 96 THR A N 1
ATOM 804 C CA . THR A 1 96 ? 4.985 0.782 0.161 1.00 96.25 96 THR A CA 1
ATOM 805 C C . THR A 1 96 ? 4.487 0.103 1.435 1.00 96.25 96 THR A C 1
ATOM 807 O O . THR A 1 96 ? 5.183 -0.767 1.965 1.00 96.25 96 THR A O 1
ATOM 810 N N . ILE A 1 97 ? 3.307 0.480 1.934 1.00 97.44 97 ILE A N 1
ATOM 811 C CA . ILE A 1 97 ? 2.668 -0.135 3.102 1.00 97.44 97 ILE A CA 1
ATOM 812 C C . ILE A 1 97 ? 2.381 -1.606 2.801 1.00 97.44 97 ILE A C 1
ATOM 814 O O . ILE A 1 97 ? 2.837 -2.463 3.559 1.00 97.44 97 ILE A O 1
ATOM 818 N N . VAL A 1 98 ? 1.728 -1.912 1.672 1.00 97.06 98 VAL A N 1
ATOM 819 C CA . VAL A 1 98 ? 1.434 -3.298 1.265 1.00 97.06 98 VAL A CA 1
ATOM 820 C C . VAL A 1 98 ? 2.712 -4.126 1.175 1.00 97.06 98 VAL A C 1
ATOM 822 O O . VAL A 1 98 ? 2.798 -5.187 1.793 1.00 97.06 98 VAL A O 1
ATOM 825 N N . ARG A 1 99 ? 3.757 -3.620 0.506 1.00 95.56 99 ARG A N 1
ATOM 826 C CA . ARG A 1 99 ? 5.055 -4.309 0.434 1.00 95.56 99 ARG A CA 1
ATOM 827 C C . ARG A 1 99 ? 5.650 -4.578 1.819 1.00 95.56 99 ARG A C 1
ATOM 829 O O . ARG A 1 99 ? 6.110 -5.686 2.088 1.00 95.56 99 ARG A O 1
ATOM 836 N N . LYS A 1 100 ? 5.677 -3.570 2.700 1.00 95.06 100 LYS A N 1
ATOM 837 C CA . LYS A 1 100 ? 6.254 -3.693 4.049 1.00 95.06 100 LYS A CA 1
ATOM 838 C C . LYS A 1 100 ? 5.514 -4.739 4.880 1.00 95.06 100 LYS A C 1
ATOM 840 O O . LYS A 1 100 ? 6.168 -5.553 5.530 1.00 95.06 100 LYS A O 1
ATOM 845 N N . PHE A 1 101 ? 4.184 -4.737 4.847 1.00 95.50 101 PHE A N 1
ATOM 846 C CA . PHE A 1 101 ? 3.392 -5.728 5.565 1.00 95.50 101 PHE A CA 1
ATOM 847 C C . PHE A 1 101 ? 3.521 -7.127 4.962 1.00 95.50 101 PHE A C 1
ATOM 849 O O . PHE A 1 101 ? 3.783 -8.054 5.721 1.00 95.50 101 PHE A O 1
ATOM 856 N N . ARG A 1 102 ? 3.457 -7.286 3.631 1.00 93.69 102 ARG A N 1
ATOM 857 C CA . ARG A 1 102 ? 3.704 -8.572 2.951 1.00 93.69 102 ARG A CA 1
ATOM 858 C C . ARG A 1 102 ? 5.030 -9.188 3.400 1.00 93.69 102 ARG A C 1
ATOM 860 O O . ARG A 1 102 ? 5.067 -10.344 3.811 1.00 93.69 102 ARG A O 1
ATOM 867 N N . ASN A 1 103 ? 6.107 -8.400 3.387 1.00 91.75 103 ASN A N 1
ATOM 868 C CA . ASN A 1 103 ? 7.419 -8.872 3.829 1.00 91.75 103 ASN A CA 1
ATOM 869 C C . ASN A 1 103 ? 7.403 -9.255 5.316 1.00 91.75 103 ASN A C 1
ATOM 871 O O . ASN A 1 103 ? 7.985 -10.260 5.702 1.00 91.75 103 ASN A O 1
ATOM 875 N N . ARG A 1 104 ? 6.724 -8.486 6.177 1.00 92.81 104 ARG A N 1
ATOM 876 C CA . ARG A 1 104 ? 6.614 -8.829 7.603 1.00 92.81 104 ARG A CA 1
ATOM 877 C C . ARG A 1 104 ? 5.834 -10.117 7.844 1.00 92.81 104 ARG A C 1
ATOM 879 O O . ARG A 1 104 ? 6.298 -10.912 8.652 1.00 92.81 104 ARG A O 1
ATOM 886 N N . ILE A 1 105 ? 4.723 -10.325 7.138 1.00 92.12 105 ILE A N 1
ATOM 887 C CA . ILE A 1 105 ? 3.909 -11.547 7.205 1.00 92.12 105 ILE A CA 1
ATOM 888 C C . ILE A 1 105 ? 4.756 -12.763 6.825 1.00 92.12 105 ILE A C 1
ATOM 890 O O . ILE A 1 105 ? 4.786 -13.734 7.572 1.00 92.12 105 ILE A O 1
ATOM 894 N N . ALA A 1 106 ? 5.513 -12.674 5.727 1.00 88.00 106 ALA A N 1
ATOM 895 C CA . ALA A 1 106 ? 6.375 -13.761 5.261 1.00 88.00 106 ALA A CA 1
ATOM 896 C C . ALA A 1 106 ? 7.496 -14.133 6.248 1.00 88.00 106 ALA A C 1
ATOM 898 O O . ALA A 1 106 ? 8.020 -15.241 6.194 1.00 88.00 106 ALA A O 1
ATOM 899 N N . HIS A 1 107 ? 7.879 -13.217 7.141 1.00 80.56 107 HIS A N 1
ATOM 900 C CA . HIS A 1 107 ? 8.984 -13.434 8.067 1.00 80.56 107 HIS A CA 1
ATOM 901 C C . HIS A 1 107 ? 8.548 -13.697 9.527 1.00 80.56 107 HIS A C 1
ATOM 903 O O . HIS A 1 107 ? 9.395 -14.172 10.284 1.00 80.56 107 HIS A O 1
ATOM 909 N N . ASN A 1 108 ? 7.325 -13.341 9.994 1.00 74.50 108 ASN A N 1
ATOM 910 C CA . ASN A 1 108 ? 6.993 -13.363 11.442 1.00 74.50 108 ASN A CA 1
ATOM 911 C C . ASN A 1 108 ? 5.518 -13.034 11.859 1.00 74.50 108 ASN A C 1
ATOM 913 O O . ASN A 1 108 ? 4.891 -12.140 11.292 1.00 74.50 108 ASN A O 1
ATOM 917 N N . LEU A 1 109 ? 5.049 -13.570 13.008 1.00 67.12 109 LEU A N 1
ATOM 918 C CA . LEU A 1 109 ? 3.873 -13.121 13.806 1.00 67.12 109 LEU A CA 1
ATOM 919 C C . LEU A 1 109 ? 3.915 -11.656 14.313 1.00 67.12 109 LEU A C 1
ATOM 921 O O . LEU A 1 109 ? 2.887 -11.095 14.690 1.00 67.12 109 LEU A O 1
ATOM 925 N N . LYS A 1 110 ? 5.074 -10.987 14.294 1.00 82.75 110 LYS A N 1
ATOM 926 C CA . LYS A 1 110 ? 5.267 -9.571 14.668 1.00 82.75 110 LYS A CA 1
ATOM 927 C C . LYS A 1 110 ? 4.509 -8.603 13.754 1.00 82.75 110 LYS A C 1
ATOM 929 O O . LYS A 1 110 ? 4.497 -7.406 14.028 1.00 82.75 110 LYS A O 1
ATOM 934 N N . VAL A 1 111 ? 3.865 -9.093 12.692 1.00 89.56 111 VAL A N 1
ATOM 935 C CA . VAL A 1 111 ? 2.958 -8.299 11.855 1.00 89.56 111 VAL A CA 1
ATOM 936 C C . VAL A 1 111 ? 1.867 -7.600 12.678 1.00 89.56 111 VAL A C 1
ATOM 938 O O . VAL A 1 111 ? 1.548 -6.448 12.394 1.00 89.56 111 VAL A O 1
ATOM 941 N N . ILE A 1 112 ? 1.354 -8.233 13.741 1.00 89.25 112 ILE A N 1
ATOM 942 C CA . ILE A 1 112 ? 0.219 -7.704 14.516 1.00 89.25 112 ILE A CA 1
ATOM 943 C C . ILE A 1 112 ? 0.540 -6.372 15.212 1.00 89.25 112 ILE A C 1
ATOM 945 O O . ILE A 1 112 ? -0.306 -5.485 15.275 1.00 89.25 112 ILE A O 1
ATOM 949 N N . THR A 1 113 ? 1.781 -6.178 15.664 1.00 91.31 113 THR A N 1
ATOM 950 C CA . THR A 1 113 ? 2.248 -4.922 16.279 1.00 91.31 113 THR A CA 1
ATOM 951 C C . THR A 1 113 ? 3.071 -4.060 15.322 1.00 91.31 113 THR A C 1
ATOM 953 O O . THR A 1 113 ? 3.541 -2.983 15.693 1.00 91.31 113 THR A O 1
ATOM 956 N N . TYR A 1 114 ? 3.254 -4.501 14.074 1.00 94.31 114 TYR A N 1
ATOM 957 C CA . TYR A 1 114 ? 4.070 -3.788 13.105 1.00 94.31 114 TYR A CA 1
ATOM 958 C C . TYR A 1 114 ? 3.427 -2.459 12.697 1.00 94.31 114 TYR A C 1
ATOM 960 O O . TYR A 1 114 ? 2.209 -2.338 12.550 1.00 94.31 114 TYR A O 1
ATOM 968 N N . ARG A 1 115 ? 4.278 -1.452 12.491 1.00 95.25 115 ARG A N 1
ATOM 969 C CA . ARG A 1 115 ? 3.914 -0.153 11.928 1.00 95.25 115 ARG A CA 1
ATOM 970 C C . ARG A 1 115 ? 4.879 0.179 10.798 1.00 95.25 115 ARG A C 1
ATOM 972 O O . ARG A 1 115 ? 6.100 0.135 10.985 1.00 95.25 115 ARG A O 1
ATOM 979 N N . ALA A 1 116 ? 4.346 0.533 9.635 1.00 95.25 116 ALA A N 1
ATOM 980 C CA . ALA A 1 116 ? 5.094 0.926 8.448 1.00 95.25 116 ALA A CA 1
ATOM 981 C C . ALA A 1 116 ? 5.669 2.344 8.607 1.00 95.25 116 ALA A C 1
ATOM 983 O O . ALA A 1 116 ? 5.291 3.269 7.893 1.00 95.25 116 ALA A O 1
ATOM 984 N N . LYS A 1 117 ? 6.605 2.517 9.554 1.00 91.44 117 LYS A N 1
ATOM 985 C CA . LYS A 1 117 ? 7.240 3.809 9.865 1.00 91.44 117 LYS A CA 1
ATOM 986 C C . LYS A 1 117 ? 7.663 4.544 8.584 1.00 91.44 117 LYS A C 1
ATOM 988 O O . LYS A 1 117 ? 8.180 3.916 7.652 1.00 91.44 117 LYS A O 1
ATOM 993 N N . SE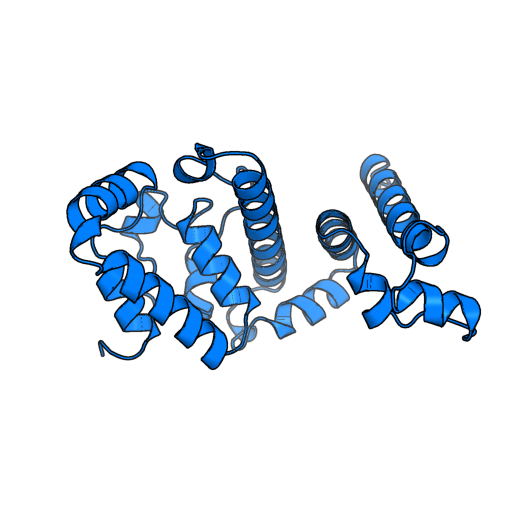R A 1 118 ? 7.431 5.856 8.575 1.00 91.31 118 SER A N 1
ATOM 994 C CA . SER A 1 118 ? 7.710 6.786 7.468 1.00 91.31 118 SER A CA 1
ATOM 995 C C . SER A 1 118 ? 6.795 6.688 6.239 1.00 91.31 118 SER A C 1
ATOM 997 O O . SER A 1 118 ? 7.018 7.416 5.279 1.00 91.31 118 SER A O 1
ATOM 999 N N . ASN A 1 119 ? 5.761 5.840 6.251 1.00 95.31 119 ASN A N 1
ATOM 1000 C CA . ASN A 1 119 ? 4.720 5.815 5.220 1.00 95.31 119 ASN A CA 1
ATOM 1001 C C . ASN A 1 119 ? 3.359 5.907 5.896 1.00 95.31 119 ASN A C 1
ATOM 1003 O O . ASN A 1 119 ? 2.938 4.962 6.555 1.00 95.31 119 ASN A O 1
ATOM 1007 N N . ASN A 1 120 ? 2.701 7.053 5.748 1.00 96.62 120 ASN A N 1
ATOM 1008 C CA . ASN A 1 120 ? 1.460 7.357 6.445 1.00 96.62 120 ASN A CA 1
ATOM 1009 C C . ASN A 1 120 ? 0.364 7.664 5.425 1.00 96.62 120 ASN A C 1
ATOM 1011 O O . ASN A 1 120 ? 0.551 8.500 4.540 1.00 96.62 120 ASN A O 1
ATOM 1015 N N . LEU A 1 121 ? -0.796 7.039 5.580 1.00 96.12 121 LEU A N 1
ATOM 1016 C CA . LEU A 1 121 ? -2.000 7.472 4.891 1.00 96.12 121 LEU A CA 1
ATOM 1017 C C . LEU A 1 121 ? -2.568 8.698 5.605 1.00 96.12 121 LEU A C 1
ATOM 1019 O O . LEU A 1 121 ? -2.727 8.703 6.826 1.00 96.12 121 LEU A O 1
ATOM 1023 N N . LYS A 1 122 ? -2.867 9.753 4.846 1.00 94.62 122 LYS A N 1
ATOM 1024 C CA . LYS A 1 122 ? -3.512 10.963 5.366 1.00 94.62 122 LYS A CA 1
ATOM 1025 C C . LYS A 1 122 ? -5.021 10.754 5.370 1.00 94.62 122 LYS A C 1
ATOM 1027 O O . LYS A 1 122 ? -5.579 10.375 4.344 1.00 94.62 122 LYS A O 1
ATOM 1032 N N . LEU A 1 123 ? -5.691 11.082 6.479 1.00 92.69 123 LEU A N 1
ATOM 1033 C CA . LEU A 1 123 ? -7.144 10.908 6.620 1.00 92.69 123 LEU A CA 1
ATOM 1034 C C . LEU A 1 123 ? -7.935 11.507 5.450 1.00 92.69 123 LEU A C 1
ATOM 1036 O O . LEU A 1 123 ? -8.863 10.886 4.950 1.00 92.69 123 LEU A O 1
ATOM 1040 N N . LYS A 1 124 ? -7.558 12.706 5.000 1.00 90.19 124 LYS A N 1
ATOM 1041 C CA . LYS A 1 124 ? -8.232 13.375 3.882 1.00 90.19 124 LYS A CA 1
ATOM 1042 C C . LYS A 1 124 ? -8.127 12.592 2.565 1.00 90.19 124 LYS A C 1
ATOM 1044 O O . LYS A 1 124 ? -9.090 12.568 1.821 1.00 90.19 124 LYS A O 1
ATOM 1049 N N . ASN A 1 125 ? -7.004 11.913 2.322 1.00 90.75 125 ASN A N 1
ATOM 1050 C CA . ASN A 1 125 ? -6.787 11.128 1.109 1.00 90.75 125 ASN A CA 1
ATOM 1051 C C . ASN A 1 125 ? -7.584 9.818 1.164 1.00 90.75 125 ASN A C 1
ATOM 1053 O O . ASN A 1 125 ? -8.139 9.399 0.156 1.00 90.75 125 ASN A O 1
ATOM 1057 N N . ILE A 1 126 ? -7.673 9.200 2.351 1.00 90.75 126 ILE A N 1
ATOM 1058 C CA . ILE A 1 126 ? -8.462 7.978 2.590 1.00 90.75 126 ILE A CA 1
ATOM 1059 C C . ILE A 1 126 ? -9.932 8.190 2.211 1.00 90.75 126 ILE A C 1
ATOM 1061 O O . ILE A 1 126 ? -10.536 7.353 1.549 1.00 90.75 126 ILE A O 1
ATOM 1065 N N . LYS A 1 127 ? -10.490 9.344 2.584 1.00 88.94 127 LYS A N 1
ATOM 1066 C CA . LYS A 1 127 ? -11.898 9.695 2.349 1.00 88.94 127 LYS A CA 1
ATOM 1067 C C . LYS A 1 127 ? -12.304 9.785 0.878 1.00 88.94 127 LYS A C 1
ATOM 1069 O O . LYS A 1 127 ? -13.494 9.803 0.594 1.00 88.94 127 LYS A O 1
ATOM 1074 N N . ASN A 1 128 ? -11.342 9.836 -0.040 1.00 87.44 128 ASN A N 1
ATOM 1075 C CA . ASN A 1 128 ? -11.632 9.915 -1.471 1.00 87.44 128 ASN A CA 1
ATOM 1076 C C . ASN A 1 128 ? -11.935 8.553 -2.099 1.00 87.44 128 ASN A C 1
ATOM 1078 O O . ASN A 1 128 ? -12.472 8.507 -3.202 1.00 87.44 128 ASN A O 1
ATOM 1082 N N . PHE A 1 129 ? -11.577 7.457 -1.424 1.00 88.81 129 PHE A N 1
ATOM 1083 C CA . PHE A 1 129 ? -11.806 6.095 -1.914 1.00 88.81 129 PHE A CA 1
ATOM 1084 C C . PHE A 1 129 ? -12.456 5.169 -0.875 1.00 88.81 129 PHE A C 1
ATOM 1086 O O . PHE A 1 129 ? -12.833 4.050 -1.209 1.00 88.81 129 PHE A O 1
ATOM 1093 N N . LEU A 1 130 ? -12.604 5.615 0.376 1.00 91.19 130 LEU A N 1
ATOM 1094 C CA . LEU A 1 130 ? -13.312 4.899 1.434 1.00 91.19 130 LEU A CA 1
ATOM 1095 C C . LEU A 1 130 ? -14.357 5.805 2.100 1.00 91.19 130 LEU A C 1
ATOM 1097 O O . LEU A 1 130 ? -14.090 6.993 2.304 1.00 91.19 130 LEU A O 1
ATOM 1101 N N . PRO A 1 131 ? -15.512 5.257 2.520 1.00 90.75 131 PRO A N 1
ATOM 1102 C CA . PRO A 1 131 ? -16.518 6.001 3.269 1.00 90.75 131 PRO A CA 1
ATOM 1103 C C . PRO A 1 131 ? -15.954 6.635 4.546 1.00 90.75 131 PRO A C 1
ATOM 1105 O O . PRO A 1 131 ? -15.103 6.063 5.231 1.00 90.75 131 PRO A O 1
ATOM 1108 N N . ASN A 1 132 ? -16.480 7.804 4.920 1.00 88.00 132 ASN A N 1
ATOM 1109 C CA . ASN A 1 132 ? -16.048 8.555 6.107 1.00 88.00 132 ASN A CA 1
ATOM 1110 C C . ASN A 1 132 ? -16.155 7.752 7.416 1.00 88.00 132 ASN A C 1
ATOM 1112 O O . ASN A 1 132 ? -15.425 8.019 8.371 1.00 88.00 132 ASN A O 1
ATOM 1116 N N . GLN A 1 133 ? -17.077 6.794 7.468 1.00 90.44 133 GLN A N 1
ATOM 1117 C CA . GLN A 1 133 ? -17.326 5.922 8.609 1.00 90.44 133 GLN A CA 1
ATOM 1118 C C . GLN A 1 133 ? -16.276 4.802 8.725 1.00 90.44 133 GLN A C 1
ATOM 1120 O O . GLN A 1 133 ? -16.114 4.223 9.799 1.00 90.44 133 GLN A O 1
ATOM 1125 N N . PHE A 1 134 ? -15.537 4.510 7.646 1.00 93.38 134 PHE A N 1
ATOM 1126 C CA . PHE A 1 134 ? -14.528 3.456 7.636 1.00 93.38 134 PHE A CA 1
ATOM 1127 C C . PHE A 1 134 ? -13.303 3.830 8.479 1.00 93.38 134 PHE A C 1
ATOM 1129 O O . PHE A 1 134 ? -12.844 3.020 9.282 1.00 93.38 134 PHE A O 1
ATOM 1136 N N . ILE A 1 135 ? -12.802 5.066 8.359 1.00 93.56 135 ILE A N 1
ATOM 1137 C CA . ILE A 1 135 ? -11.791 5.656 9.255 1.00 93.56 135 ILE A CA 1
ATOM 1138 C C . ILE A 1 135 ? -12.240 7.072 9.628 1.00 93.56 135 ILE A C 1
ATOM 1140 O O . ILE A 1 135 ? -12.219 7.989 8.807 1.00 93.56 135 ILE A O 1
ATOM 1144 N N . GLY A 1 136 ? -12.613 7.260 10.894 1.00 92.19 136 GLY A N 1
ATOM 1145 C CA . GLY A 1 136 ? -13.037 8.541 11.440 1.00 92.19 136 GLY A CA 1
ATOM 1146 C C . GLY A 1 136 ? -11.889 9.386 12.003 1.00 92.19 136 GLY A C 1
ATOM 1147 O O . GLY A 1 136 ? -10.747 8.949 12.155 1.00 92.19 136 GLY A O 1
ATOM 1148 N N . LYS A 1 137 ? -12.211 10.628 12.394 1.00 93.38 137 LYS A N 1
ATOM 1149 C CA . LYS A 1 137 ? -11.248 11.552 13.029 1.00 93.38 137 LYS A CA 1
ATOM 1150 C C . LYS A 1 137 ? -10.687 10.997 14.347 1.00 93.38 137 LYS A C 1
ATOM 1152 O O . LYS A 1 137 ? -9.492 11.132 14.600 1.00 93.38 137 LYS A O 1
ATOM 1157 N N . ASN A 1 138 ? -11.533 10.361 15.162 1.00 94.00 138 ASN A N 1
ATOM 1158 C CA . ASN A 1 138 ? -11.123 9.774 16.442 1.00 94.00 138 ASN A CA 1
ATOM 1159 C C . ASN A 1 138 ? -10.175 8.585 16.248 1.00 94.00 138 ASN A C 1
ATOM 1161 O O . ASN A 1 138 ? -9.175 8.488 16.954 1.00 94.00 138 ASN A O 1
ATOM 1165 N N . ASP A 1 139 ? -10.431 7.738 15.247 1.00 94.69 139 ASP A N 1
ATOM 1166 C CA . ASP A 1 139 ? -9.535 6.635 14.880 1.00 94.69 139 ASP A CA 1
ATOM 1167 C C . ASP A 1 139 ? -8.150 7.169 14.513 1.00 94.69 139 ASP A C 1
ATOM 1169 O O . ASP A 1 139 ? -7.135 6.734 15.057 1.00 94.69 139 ASP A O 1
ATOM 1173 N N . TYR A 1 140 ? -8.118 8.192 13.657 1.00 94.19 140 TYR A N 1
ATOM 1174 C CA . TYR A 1 140 ? -6.877 8.823 13.228 1.00 94.19 140 TYR A CA 1
ATOM 1175 C C . TYR A 1 140 ? -6.116 9.470 14.398 1.00 94.19 140 TYR A C 1
ATOM 1177 O O . TYR A 1 140 ? -4.895 9.325 14.506 1.00 94.19 140 TYR A O 1
ATOM 1185 N N . LYS A 1 141 ? -6.821 10.135 15.329 1.00 94.44 141 LYS A N 1
ATOM 1186 C CA . LYS A 1 141 ? -6.228 10.668 16.572 1.00 94.44 141 LYS A CA 1
ATOM 1187 C C . LYS A 1 141 ? -5.578 9.551 17.400 1.00 94.44 141 LYS A C 1
ATOM 1189 O O . LYS A 1 141 ? -4.463 9.729 17.887 1.00 94.44 141 LYS A O 1
ATOM 1194 N N . ASN A 1 142 ? -6.219 8.384 17.448 1.00 94.50 142 ASN A N 1
ATOM 1195 C CA . ASN A 1 142 ? -5.742 7.169 18.117 1.00 94.50 142 ASN A CA 1
ATOM 1196 C C . ASN A 1 142 ? -4.759 6.333 17.272 1.00 94.50 142 ASN A C 1
ATOM 1198 O O . ASN A 1 142 ? -4.477 5.181 17.603 1.00 94.50 142 ASN A O 1
ATOM 1202 N N . LYS A 1 143 ? -4.210 6.909 16.193 1.00 94.69 143 LYS A N 1
ATOM 1203 C CA . LYS A 1 143 ? -3.213 6.290 15.301 1.00 94.69 143 LYS A CA 1
ATOM 1204 C C . LYS A 1 143 ? -3.695 5.027 14.577 1.00 94.69 143 LYS A C 1
AT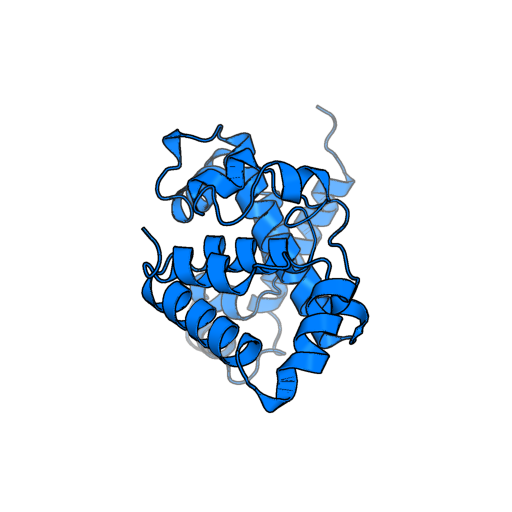OM 1206 O O . LYS A 1 143 ? -2.867 4.213 14.174 1.00 94.69 143 LYS A O 1
ATOM 1211 N N . ILE A 1 144 ? -5.004 4.889 14.383 1.00 95.50 144 ILE A N 1
ATOM 1212 C CA . ILE A 1 144 ? -5.619 3.796 13.627 1.00 95.50 144 ILE A CA 1
ATOM 1213 C C . ILE A 1 144 ? -5.691 4.174 12.143 1.00 95.50 144 ILE A C 1
ATOM 1215 O O . ILE A 1 144 ? -6.090 5.288 11.800 1.00 95.50 144 ILE A O 1
ATOM 1219 N N . GLY A 1 145 ? -5.313 3.252 11.256 1.00 95.12 145 GLY A N 1
ATOM 1220 C CA . GLY A 1 145 ? -5.427 3.432 9.804 1.00 95.12 145 GLY A CA 1
ATOM 1221 C C . GLY A 1 145 ? -4.361 4.337 9.178 1.00 95.12 145 GLY A C 1
ATOM 1222 O O . GLY A 1 145 ? -4.466 4.675 8.001 1.00 95.12 145 GLY A O 1
ATOM 1223 N N . ILE A 1 146 ? -3.323 4.724 9.931 1.00 96.06 146 ILE A N 1
ATOM 1224 C CA . ILE A 1 146 ? -2.240 5.597 9.440 1.00 96.06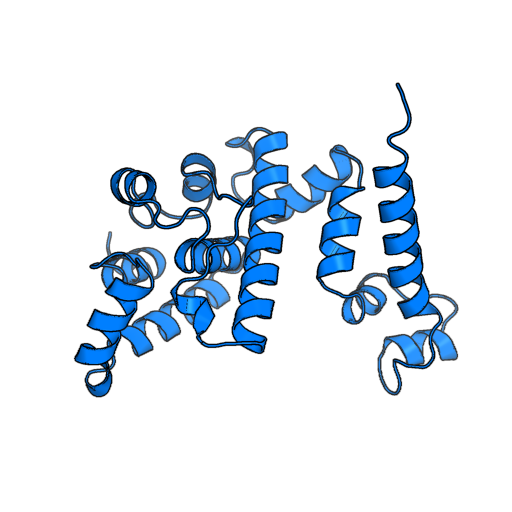 146 ILE A CA 1
ATOM 1225 C C . ILE A 1 146 ? -1.135 4.788 8.758 1.00 96.06 146 ILE A C 1
ATOM 1227 O O . ILE A 1 146 ? -0.779 5.053 7.614 1.00 96.06 146 ILE A O 1
ATOM 1231 N N . ASN A 1 147 ? -0.551 3.841 9.488 1.00 96.81 147 ASN A N 1
ATOM 1232 C CA . ASN A 1 147 ? 0.582 3.021 9.048 1.00 96.81 147 ASN A CA 1
ATOM 1233 C C . ASN A 1 147 ? 0.570 1.629 9.708 1.00 96.81 147 ASN A C 1
ATOM 1235 O O . ASN A 1 147 ? 1.606 0.975 9.839 1.00 96.81 147 ASN A O 1
ATOM 1239 N N . ASP A 1 148 ? -0.595 1.217 10.193 1.00 95.69 148 ASP A N 1
ATOM 1240 C CA . ASP A 1 148 ? -0.853 -0.033 10.890 1.00 95.69 148 ASP A CA 1
ATOM 1241 C C . ASP A 1 148 ? -1.460 -1.085 9.950 1.00 95.69 148 ASP A C 1
ATOM 1243 O O . ASP A 1 148 ? -1.533 -0.916 8.733 1.00 95.69 148 ASP A O 1
ATOM 1247 N N . LEU A 1 149 ? -1.886 -2.216 10.511 1.00 95.25 149 LEU A N 1
ATOM 1248 C CA . LEU A 1 149 ? -2.501 -3.270 9.711 1.00 95.25 149 LEU A CA 1
ATOM 1249 C C . LEU A 1 149 ? -3.796 -2.782 9.031 1.00 95.25 149 LEU A C 1
ATOM 1251 O O . LEU A 1 149 ? -4.160 -3.269 7.965 1.00 95.25 149 LEU A O 1
ATOM 1255 N N . PHE A 1 150 ? -4.470 -1.780 9.604 1.00 95.81 150 PHE A N 1
ATOM 1256 C CA . PHE A 1 150 ? -5.706 -1.243 9.043 1.00 95.81 150 PHE A CA 1
ATOM 1257 C C . PHE A 1 150 ? -5.416 -0.312 7.864 1.00 95.81 150 PHE A C 1
ATOM 1259 O O . PHE A 1 150 ? -6.145 -0.314 6.870 1.00 95.81 150 PHE A O 1
ATOM 1266 N N . SER A 1 151 ? -4.293 0.413 7.909 1.00 96.75 151 SER A N 1
ATOM 1267 C CA . SER A 1 151 ? -3.793 1.151 6.752 1.00 96.75 151 SER A CA 1
ATOM 1268 C C . SER A 1 151 ? -3.374 0.211 5.624 1.00 96.75 151 SER A C 1
ATOM 1270 O O . SER A 1 151 ? -3.518 0.578 4.464 1.00 96.75 151 SER A O 1
ATOM 1272 N N . MET A 1 152 ? -2.873 -0.996 5.927 1.00 97.12 152 MET A N 1
ATOM 1273 C CA . MET A 1 152 ? -2.615 -2.016 4.902 1.00 97.12 152 MET A CA 1
ATOM 1274 C C . MET A 1 152 ? -3.909 -2.441 4.209 1.00 97.12 152 MET A C 1
ATOM 1276 O O . MET A 1 152 ? -3.946 -2.401 2.985 1.00 97.12 152 MET A O 1
ATOM 1280 N N . ILE A 1 153 ? -4.964 -2.778 4.961 1.00 96.75 153 ILE A N 1
ATOM 1281 C CA . ILE A 1 153 ? -6.278 -3.117 4.382 1.00 96.75 153 ILE A CA 1
ATOM 1282 C C . ILE A 1 153 ? -6.772 -1.962 3.504 1.00 96.75 153 ILE A C 1
ATOM 1284 O O . ILE A 1 153 ? -7.088 -2.173 2.340 1.00 96.75 153 ILE A O 1
ATOM 1288 N N . SER A 1 154 ? -6.719 -0.728 4.014 1.00 96.06 154 SER A N 1
ATOM 1289 C CA . SER A 1 154 ? -7.099 0.471 3.252 1.00 96.06 154 SER A CA 1
ATOM 1290 C C . SER A 1 154 ? -6.271 0.637 1.969 1.00 96.06 154 SER A C 1
ATOM 1292 O O . SER A 1 154 ? -6.807 0.988 0.923 1.00 96.06 154 SER A O 1
ATOM 1294 N N . SER A 1 155 ? -4.966 0.353 2.031 1.00 97.19 155 SER A N 1
ATOM 1295 C CA . SER A 1 155 ? -4.064 0.424 0.875 1.00 97.19 155 SER A CA 1
ATOM 1296 C C . SER A 1 155 ? -4.385 -0.647 -0.166 1.00 97.19 155 SER A C 1
ATOM 1298 O O . SER A 1 155 ? -4.331 -0.357 -1.353 1.00 97.19 155 SER A O 1
ATOM 1300 N N . ILE A 1 156 ? -4.726 -1.871 0.252 1.00 96.94 156 ILE A N 1
ATOM 1301 C CA . ILE A 1 156 ? -5.144 -2.938 -0.669 1.00 96.94 156 ILE A CA 1
ATOM 1302 C C . ILE A 1 156 ? -6.463 -2.552 -1.336 1.00 96.94 156 ILE A C 1
ATOM 1304 O O . ILE A 1 156 ? -6.553 -2.632 -2.555 1.00 96.94 156 ILE A O 1
ATOM 1308 N N . THR A 1 157 ? -7.442 -2.048 -0.576 1.00 95.12 157 THR A N 1
ATOM 1309 C CA . THR A 1 157 ? -8.712 -1.567 -1.142 1.00 95.12 157 THR A CA 1
ATOM 1310 C C . THR A 1 157 ? -8.484 -0.500 -2.210 1.00 95.12 157 THR A C 1
ATOM 1312 O O . THR A 1 157 ? -9.056 -0.587 -3.292 1.00 95.12 157 THR A O 1
ATOM 1315 N N . PHE A 1 158 ? -7.604 0.468 -1.934 1.00 94.56 158 PHE A N 1
ATOM 1316 C CA . PHE A 1 158 ? -7.214 1.495 -2.900 1.00 94.56 158 PHE A CA 1
ATOM 1317 C C . PHE A 1 158 ? -6.591 0.904 -4.175 1.00 94.56 158 PHE A C 1
ATOM 1319 O O . PHE A 1 158 ? -6.928 1.315 -5.280 1.00 94.56 158 PHE A O 1
ATOM 1326 N N . LEU A 1 159 ? -5.687 -0.068 -4.025 1.00 94.69 159 LEU A N 1
ATOM 1327 C CA . LEU A 1 159 ? -4.939 -0.652 -5.140 1.00 94.69 159 LEU A CA 1
ATOM 1328 C C . LEU A 1 159 ? -5.749 -1.659 -5.969 1.00 94.69 159 LEU A C 1
ATOM 1330 O O . LEU A 1 159 ? -5.418 -1.867 -7.131 1.00 94.69 159 LEU A O 1
ATOM 1334 N N . LEU A 1 160 ? -6.783 -2.290 -5.402 1.00 93.50 160 LEU A N 1
ATOM 1335 C CA . LEU A 1 160 ? -7.600 -3.278 -6.116 1.00 93.50 160 LEU A CA 1
ATOM 1336 C C . LEU A 1 160 ? -8.434 -2.652 -7.236 1.00 93.50 160 LEU A C 1
ATOM 1338 O O . LEU A 1 160 ? -8.605 -3.290 -8.271 1.00 93.50 160 LEU A O 1
ATOM 1342 N N . LYS A 1 161 ? -8.972 -1.438 -7.025 1.00 86.88 161 LYS A N 1
ATOM 1343 C CA . LYS A 1 161 ? -9.782 -0.681 -8.007 1.00 86.88 161 LYS A CA 1
ATOM 1344 C C . LYS A 1 161 ? -10.904 -1.508 -8.681 1.00 86.88 161 LYS A C 1
ATOM 1346 O O . LYS A 1 161 ? -11.355 -1.200 -9.781 1.00 86.88 161 LYS A O 1
ATOM 1351 N N . ASN A 1 162 ? -11.350 -2.584 -8.043 1.00 90.56 162 ASN A N 1
ATOM 1352 C CA . ASN A 1 162 ? -12.327 -3.514 -8.587 1.00 90.56 162 ASN A CA 1
ATOM 1353 C C . ASN A 1 162 ? -13.331 -3.845 -7.487 1.00 90.56 162 ASN A C 1
ATOM 1355 O O . ASN A 1 162 ? -12.975 -4.456 -6.480 1.00 90.56 162 ASN A O 1
ATOM 1359 N N . GLU A 1 163 ? -14.576 -3.418 -7.680 1.00 90.81 163 GLU A N 1
ATOM 1360 C CA . GLU A 1 163 ? -15.636 -3.548 -6.677 1.00 90.81 163 GLU A CA 1
ATOM 1361 C C . GLU A 1 163 ? -15.905 -5.007 -6.303 1.00 90.81 163 GLU A C 1
ATOM 1363 O O . GLU A 1 163 ? -16.111 -5.300 -5.130 1.00 90.81 163 GLU A O 1
ATOM 1368 N N . THR A 1 164 ? -15.820 -5.937 -7.260 1.00 94.19 164 THR A N 1
ATOM 1369 C CA . THR A 1 164 ? -16.002 -7.372 -7.007 1.00 94.19 164 THR A CA 1
ATOM 1370 C C . THR A 1 164 ? -14.895 -7.934 -6.118 1.00 94.19 164 THR A C 1
ATOM 1372 O O . THR A 1 164 ? -15.194 -8.598 -5.128 1.00 94.19 164 THR A O 1
ATOM 1375 N N . LEU A 1 165 ? -13.626 -7.632 -6.414 1.00 95.50 165 LEU A N 1
ATOM 1376 C CA . LEU A 1 165 ? -12.493 -8.079 -5.592 1.00 95.50 165 LEU A CA 1
ATOM 1377 C C . LEU A 1 165 ? -12.520 -7.442 -4.198 1.00 95.50 165 LEU A C 1
ATOM 1379 O O . LEU A 1 165 ? -12.230 -8.103 -3.204 1.00 95.50 165 LEU A O 1
ATOM 1383 N N . ILE A 1 166 ? -12.900 -6.164 -4.113 1.00 95.12 166 ILE A N 1
ATOM 1384 C CA . ILE A 1 166 ? -13.087 -5.465 -2.837 1.00 95.12 166 ILE A CA 1
ATOM 1385 C C . ILE A 1 166 ? -14.202 -6.147 -2.034 1.00 95.12 166 ILE A C 1
ATOM 1387 O O . ILE A 1 166 ? -13.999 -6.480 -0.867 1.00 95.12 166 ILE A O 1
ATOM 1391 N N . PHE A 1 167 ? -15.354 -6.410 -2.653 1.00 95.56 167 PHE A N 1
ATOM 1392 C CA . PHE A 1 167 ? -16.480 -7.084 -2.012 1.00 95.56 167 PHE A CA 1
ATOM 1393 C C . PHE A 1 167 ? -16.102 -8.480 -1.500 1.00 95.56 167 PHE A C 1
ATOM 1395 O O . PHE A 1 167 ? -16.425 -8.819 -0.360 1.00 95.56 167 PHE A O 1
ATOM 1402 N N . GLN A 1 1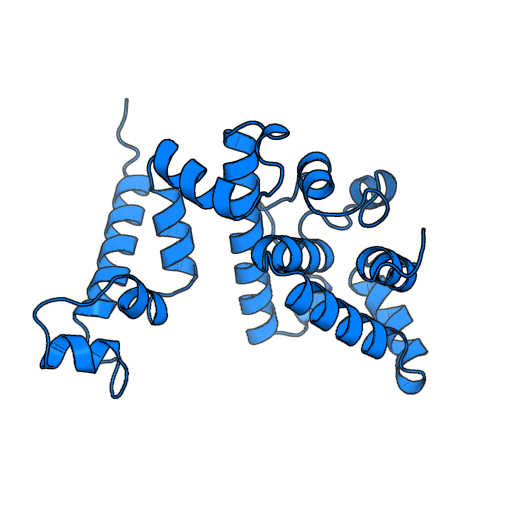68 ? -15.389 -9.273 -2.306 1.00 96.44 168 GLN A N 1
ATOM 1403 C CA . GLN A 1 168 ? -14.894 -10.596 -1.915 1.00 96.44 168 GLN A CA 1
ATOM 1404 C C . GLN A 1 168 ? -13.953 -10.501 -0.711 1.00 96.44 168 GLN A C 1
ATOM 1406 O O . GLN A 1 168 ? -14.224 -11.119 0.318 1.00 96.44 168 GLN A O 1
ATOM 1411 N N . MET A 1 169 ? -12.929 -9.642 -0.784 1.00 96.88 169 MET A N 1
ATOM 1412 C CA . MET A 1 169 ? -11.971 -9.443 0.308 1.00 96.88 169 MET A CA 1
ATOM 1413 C C . MET A 1 169 ? -12.671 -9.067 1.623 1.00 96.88 169 MET A C 1
ATOM 1415 O O . MET A 1 169 ? -12.384 -9.643 2.671 1.00 96.88 169 MET A O 1
ATOM 1419 N N . PHE A 1 170 ? -13.601 -8.107 1.599 1.00 96.94 170 PHE A N 1
ATOM 1420 C CA . PHE A 1 170 ? -14.317 -7.696 2.811 1.00 96.94 170 PHE A CA 1
ATOM 1421 C C . PHE A 1 170 ? -15.322 -8.741 3.306 1.00 96.94 170 PHE A C 1
ATOM 1423 O O . PHE A 1 170 ? -15.547 -8.830 4.514 1.00 96.94 170 PHE A O 1
ATOM 1430 N N . SER A 1 171 ? -15.899 -9.547 2.413 1.00 96.00 171 SER A N 1
ATOM 1431 C CA . SER A 1 171 ? -16.786 -10.653 2.789 1.00 96.00 171 SER A CA 1
ATOM 1432 C C . SER A 1 171 ? -16.024 -11.757 3.522 1.00 96.00 171 SER A C 1
ATOM 1434 O O . SER A 1 171 ? -16.481 -12.205 4.573 1.00 96.00 171 SER A O 1
ATOM 1436 N N . GLU A 1 172 ? -14.845 -12.134 3.022 1.00 95.81 172 GLU A N 1
ATOM 1437 C CA . GLU A 1 172 ? -13.951 -13.108 3.664 1.00 95.81 172 GLU A CA 1
ATOM 1438 C C . GLU A 1 172 ? -13.471 -12.601 5.028 1.00 95.81 172 GLU A C 1
ATOM 1440 O O . GLU A 1 172 ? -13.671 -13.267 6.044 1.00 95.81 172 GLU A O 1
ATOM 1445 N N . LEU A 1 173 ? -12.959 -11.363 5.086 1.00 94.75 173 LEU A N 1
ATOM 1446 C CA . LEU A 1 173 ? -12.556 -10.741 6.351 1.00 94.75 173 LEU A CA 1
ATOM 1447 C C . LEU A 1 173 ? -13.714 -10.700 7.355 1.00 94.75 173 LEU A C 1
ATOM 1449 O O . LEU A 1 173 ? -13.525 -10.984 8.536 1.00 94.75 173 LEU A O 1
ATOM 1453 N N . LYS A 1 174 ? -14.932 -10.361 6.919 1.00 94.38 174 LYS A N 1
ATOM 1454 C CA . LYS A 1 174 ? -16.099 -10.349 7.808 1.00 94.38 174 LYS A CA 1
ATOM 1455 C C . LYS A 1 174 ? -16.443 -11.753 8.312 1.00 94.38 174 LYS A C 1
ATOM 1457 O O . LYS A 1 174 ? -16.779 -11.892 9.490 1.00 94.38 174 LYS A O 1
ATOM 1462 N N . ALA A 1 175 ? -16.388 -12.767 7.451 1.00 93.44 175 ALA A N 1
ATOM 1463 C CA . ALA A 1 175 ? -16.663 -14.149 7.833 1.00 93.44 175 ALA A CA 1
ATOM 1464 C C . ALA A 1 175 ? -15.692 -14.622 8.927 1.00 93.44 175 ALA A C 1
ATOM 1466 O O . ALA A 1 175 ? -16.144 -15.109 9.964 1.00 93.44 175 ALA A O 1
ATOM 1467 N N . ASP A 1 176 ? -14.393 -14.357 8.760 1.00 92.31 176 ASP A N 1
ATOM 1468 C CA . ASP A 1 176 ? -13.362 -14.707 9.743 1.00 92.31 176 ASP A CA 1
ATOM 1469 C C . ASP A 1 176 ? -13.563 -13.999 11.090 1.00 92.31 176 ASP A C 1
ATOM 1471 O O . ASP A 1 176 ? -13.425 -14.605 12.155 1.00 92.31 176 ASP A O 1
ATOM 1475 N N . PHE A 1 177 ? -13.927 -12.712 11.068 1.00 91.75 177 PHE A N 1
ATOM 1476 C CA . PHE A 1 177 ? -14.169 -11.934 12.289 1.00 91.75 177 PHE A CA 1
ATOM 1477 C C . PHE A 1 177 ? -15.441 -12.359 13.038 1.00 91.75 177 PHE A C 1
ATOM 1479 O O . PHE A 1 177 ? -15.489 -12.250 14.266 1.00 91.75 177 PHE A O 1
ATOM 1486 N N . ASN A 1 178 ? -16.451 -12.864 12.326 1.00 91.62 178 ASN A N 1
ATOM 1487 C CA . ASN A 1 178 ? -17.712 -13.329 12.910 1.00 91.62 178 ASN A CA 1
ATOM 1488 C C . ASN A 1 178 ? -17.696 -14.802 13.325 1.00 91.62 178 ASN A C 1
ATOM 1490 O O . ASN A 1 178 ? -18.654 -15.271 13.947 1.00 91.62 178 ASN A O 1
ATOM 1494 N N . LEU A 1 179 ? -16.634 -15.535 12.998 1.00 91.56 179 LEU A N 1
ATOM 1495 C CA . LEU A 1 179 ? -16.557 -16.963 13.248 1.00 91.56 179 LEU A CA 1
ATOM 1496 C C . LEU A 1 179 ? -16.619 -17.249 14.760 1.00 91.56 179 LEU A C 1
ATOM 1498 O O . LEU A 1 179 ? -15.752 -16.834 15.535 1.00 91.56 179 LEU A O 1
ATOM 1502 N N . ILE A 1 180 ? -17.678 -17.948 15.192 1.00 84.62 180 ILE A N 1
ATOM 1503 C CA . ILE A 1 180 ? -18.045 -18.100 16.614 1.00 84.62 180 ILE A CA 1
ATOM 1504 C C . ILE A 1 180 ? -16.898 -18.706 17.431 1.00 84.62 180 ILE A C 1
ATOM 1506 O O . ILE A 1 180 ? -16.570 -18.199 18.507 1.00 84.62 180 ILE A O 1
ATOM 1510 N N . SER A 1 181 ? -16.232 -19.736 16.900 1.00 89.75 181 SER A N 1
ATOM 1511 C CA . SER A 1 181 ? -15.120 -20.398 17.594 1.00 89.75 181 SER A CA 1
ATOM 1512 C C . SER A 1 181 ? -13.903 -19.485 17.801 1.00 89.75 181 SER A C 1
ATOM 1514 O O . SER A 1 181 ? -13.080 -19.751 18.677 1.00 89.75 181 SER A O 1
ATOM 1516 N N . LEU A 1 182 ? -13.808 -18.365 17.073 1.00 89.75 182 LEU A N 1
ATOM 1517 C CA . LEU A 1 182 ? -12.708 -17.409 17.169 1.00 89.75 182 LEU A CA 1
ATOM 1518 C C . LEU A 1 182 ? -13.043 -16.159 17.985 1.00 89.75 182 LEU A C 1
ATOM 1520 O O . LEU A 1 182 ? -12.141 -15.362 18.222 1.00 89.75 182 LEU A O 1
ATOM 1524 N N . GLN A 1 183 ? -14.265 -15.963 18.492 1.00 87.75 183 GLN A N 1
ATOM 1525 C CA . GLN A 1 183 ? -14.667 -14.686 19.112 1.00 87.75 183 GLN A CA 1
ATOM 1526 C C . GLN A 1 183 ? -13.726 -14.192 20.227 1.00 87.75 183 GLN A C 1
ATOM 1528 O O . GLN A 1 183 ? -13.393 -13.004 20.297 1.00 87.75 183 GLN A O 1
ATOM 1533 N N . LYS A 1 184 ? -13.247 -15.092 21.099 1.00 90.69 184 LYS A N 1
ATOM 1534 C CA . LYS A 1 184 ? -12.275 -14.740 22.153 1.00 90.69 184 LYS A CA 1
ATOM 1535 C C . LYS A 1 184 ? -10.930 -14.308 21.560 1.00 90.69 184 LYS A C 1
ATOM 1537 O O . LYS A 1 184 ? -10.307 -13.373 22.067 1.00 90.69 184 LYS A O 1
ATOM 1542 N N . MET A 1 185 ? -10.489 -14.975 20.495 1.00 91.12 185 MET A N 1
ATOM 1543 C CA . MET A 1 185 ? -9.267 -14.641 19.767 1.00 91.12 185 MET A CA 1
ATOM 1544 C C . MET A 1 185 ? -9.424 -13.326 19.004 1.00 91.12 185 MET A C 1
ATOM 1546 O O . MET A 1 185 ? -8.558 -12.472 19.132 1.00 91.12 185 MET A O 1
ATOM 1550 N N . VAL A 1 186 ? -10.542 -13.109 18.310 1.00 92.38 186 VAL A N 1
ATOM 1551 C CA . VAL A 1 186 ? -10.865 -11.876 17.576 1.00 92.38 186 VAL A CA 1
ATOM 1552 C C . VAL A 1 186 ? -10.838 -10.666 18.509 1.00 92.38 186 VAL A C 1
ATOM 1554 O O . VAL A 1 186 ? -10.189 -9.669 18.198 1.00 92.38 186 VAL A O 1
ATOM 1557 N N . LYS A 1 187 ? -11.439 -10.756 19.706 1.00 91.75 187 LYS A N 1
ATOM 1558 C CA . LYS A 1 187 ? -11.362 -9.682 20.718 1.00 91.75 187 LYS A CA 1
ATOM 1559 C C . LYS A 1 187 ? -9.914 -9.339 21.090 1.00 91.75 187 LYS A C 1
ATOM 1561 O O . LYS A 1 187 ? -9.549 -8.163 21.140 1.00 91.75 187 LYS A O 1
ATOM 1566 N N . LYS A 1 188 ? -9.067 -10.351 21.323 1.00 92.38 188 LYS A N 1
ATOM 1567 C CA . LYS A 1 188 ? -7.633 -10.145 21.600 1.00 92.38 188 LYS A CA 1
ATOM 1568 C C . LYS A 1 188 ? -6.901 -9.575 20.387 1.00 92.38 188 LYS A C 1
ATOM 1570 O O . LYS A 1 188 ? -6.111 -8.649 20.540 1.00 92.38 188 LYS A O 1
ATOM 1575 N N . TYR A 1 189 ? -7.192 -10.097 19.200 1.00 91.69 189 TYR A N 1
ATOM 1576 C CA . TYR A 1 189 ? -6.582 -9.696 17.944 1.00 91.69 189 TYR A CA 1
ATOM 1577 C C . TYR A 1 189 ? -6.822 -8.213 17.682 1.00 91.69 189 TYR A C 1
ATOM 1579 O O . TYR A 1 189 ? -5.852 -7.475 17.549 1.00 91.69 189 TYR A O 1
ATOM 1587 N N . LYS A 1 190 ? -8.080 -7.750 17.761 1.00 93.44 190 LYS A N 1
ATOM 1588 C CA . LYS A 1 190 ? -8.421 -6.327 17.612 1.00 93.44 190 LYS A CA 1
ATOM 1589 C C . LYS A 1 190 ? -7.636 -5.436 18.569 1.00 93.44 190 LYS A C 1
ATOM 1591 O O . LYS A 1 190 ? -7.129 -4.392 18.170 1.00 93.44 190 LYS A O 1
ATOM 1596 N N . LYS A 1 191 ? -7.520 -5.851 19.836 1.00 91.69 191 LYS A N 1
ATOM 1597 C CA . LYS A 1 191 ? -6.788 -5.093 20.858 1.00 91.69 191 LYS A CA 1
ATOM 1598 C C . LYS A 1 191 ? -5.295 -4.994 20.534 1.00 91.69 191 LYS A C 1
ATOM 1600 O O . LYS A 1 191 ? -4.729 -3.913 20.640 1.00 91.69 191 LYS A O 1
ATOM 1605 N N . VAL A 1 192 ? -4.660 -6.098 20.135 1.00 91.31 192 VAL A N 1
ATOM 1606 C CA . VAL A 1 192 ? -3.212 -6.133 19.862 1.00 91.31 192 VAL A CA 1
ATOM 1607 C C . VAL A 1 192 ? -2.862 -5.441 18.542 1.00 91.31 192 VAL A C 1
ATOM 1609 O O . VAL A 1 192 ? -1.833 -4.772 18.461 1.00 91.31 192 VAL A O 1
ATOM 1612 N N . THR A 1 193 ? -3.715 -5.550 17.521 1.00 90.62 193 THR A N 1
ATOM 1613 C CA . THR A 1 193 ? -3.500 -4.872 16.234 1.00 90.62 193 THR A CA 1
ATOM 1614 C C . THR A 1 193 ? -3.846 -3.389 16.266 1.00 90.62 193 THR A C 1
ATOM 1616 O O . THR A 1 193 ? -3.375 -2.647 15.400 1.00 90.62 193 THR A O 1
ATOM 1619 N N . ASN A 1 194 ? -4.573 -2.939 17.295 1.00 90.88 194 ASN A N 1
ATOM 1620 C CA . ASN A 1 194 ? -5.207 -1.623 17.383 1.00 90.88 194 ASN A CA 1
ATOM 1621 C C . ASN A 1 194 ? -6.303 -1.426 16.321 1.00 90.88 194 ASN A C 1
ATOM 1623 O O . ASN A 1 194 ? -6.493 -0.326 15.810 1.00 90.88 194 ASN A O 1
ATOM 1627 N N . PHE A 1 195 ? -7.013 -2.496 15.955 1.00 94.00 195 PHE A N 1
ATOM 1628 C CA . PHE A 1 195 ? -8.181 -2.374 15.091 1.00 94.00 195 PHE A CA 1
ATOM 1629 C C . PHE A 1 195 ? -9.348 -1.688 15.803 1.00 94.00 195 PHE A C 1
ATOM 1631 O O . PHE A 1 195 ? -9.503 -1.815 17.025 1.00 94.00 195 PHE A O 1
ATOM 1638 N N . PRO A 1 196 ? -10.224 -1.012 15.038 1.00 93.44 196 PRO A N 1
ATOM 1639 C CA . PRO A 1 196 ? -11.483 -0.530 15.571 1.00 93.44 196 PRO A CA 1
ATOM 1640 C C . PRO A 1 196 ? -12.286 -1.644 16.240 1.00 93.44 196 PRO A C 1
ATOM 1642 O O . PRO A 1 196 ? -12.428 -2.740 15.701 1.00 93.44 196 PRO A O 1
ATOM 1645 N N . GLN A 1 197 ? -12.875 -1.361 17.401 1.00 91.56 197 GLN A N 1
ATOM 1646 C CA . GLN A 1 197 ? -13.690 -2.366 18.094 1.00 91.56 197 GLN A CA 1
ATOM 1647 C C . GLN A 1 197 ? -14.951 -2.736 17.299 1.00 91.56 197 GLN A C 1
ATOM 1649 O O . GLN A 1 197 ? -15.388 -3.883 17.351 1.00 91.56 197 GLN A O 1
ATOM 1654 N N . ASN A 1 198 ? -15.469 -1.795 16.505 1.00 92.38 198 ASN A N 1
ATOM 1655 C CA . ASN A 1 198 ? -16.612 -1.957 15.609 1.00 92.38 198 ASN A CA 1
ATOM 1656 C C . ASN A 1 198 ? -16.216 -2.299 14.156 1.00 92.38 198 ASN A C 1
ATOM 1658 O O . ASN A 1 198 ? -16.928 -1.908 13.233 1.00 92.38 198 ASN A O 1
ATOM 1662 N N . ILE A 1 199 ? -15.071 -2.953 13.929 1.00 93.88 199 ILE A N 1
ATOM 1663 C CA . ILE A 1 199 ? -14.554 -3.232 12.578 1.00 93.88 199 ILE A CA 1
ATOM 1664 C C . ILE A 1 199 ? -15.539 -4.004 11.685 1.00 93.88 199 ILE A C 1
ATOM 1666 O O . ILE A 1 199 ? -15.608 -3.725 10.496 1.00 93.88 199 ILE A O 1
ATOM 1670 N N . GLU A 1 200 ? -16.365 -4.886 12.247 1.00 92.62 200 GLU A N 1
ATOM 1671 C CA . GLU A 1 200 ? -17.374 -5.640 11.497 1.00 92.62 200 GLU A CA 1
ATOM 1672 C C . GLU A 1 200 ? -18.425 -4.719 10.872 1.00 92.62 200 GLU A C 1
ATOM 1674 O O . GLU A 1 200 ? -18.735 -4.864 9.693 1.00 92.62 200 GLU A O 1
ATOM 1679 N N . LYS A 1 201 ? -18.893 -3.707 11.617 1.00 93.06 201 LYS A N 1
ATOM 1680 C CA . LYS A 1 201 ? -19.807 -2.682 11.082 1.00 93.06 201 LYS A CA 1
ATOM 1681 C C . LYS A 1 201 ? -19.148 -1.875 9.964 1.00 93.06 201 LYS A C 1
ATOM 1683 O O . LYS A 1 201 ? -19.765 -1.536 8.964 1.00 93.06 201 LYS A O 1
ATOM 1688 N N . ARG A 1 202 ? -17.845 -1.606 10.091 1.00 94.38 202 ARG A N 1
ATOM 1689 C CA . ARG A 1 202 ? -17.077 -0.911 9.044 1.00 94.38 202 ARG A CA 1
ATOM 1690 C C . ARG A 1 202 ? -16.954 -1.748 7.776 1.00 94.38 202 ARG A C 1
ATOM 1692 O O . ARG A 1 202 ? -16.953 -1.177 6.693 1.00 94.38 202 ARG A O 1
ATOM 1699 N N . PHE A 1 203 ? -16.866 -3.071 7.898 1.00 95.44 203 PHE A N 1
ATOM 1700 C CA . PHE A 1 203 ? -16.937 -3.966 6.744 1.00 95.44 203 PHE A CA 1
ATOM 1701 C C . PHE A 1 203 ? -18.331 -3.934 6.113 1.00 95.44 203 PHE A C 1
ATOM 1703 O O . PHE A 1 203 ? -18.430 -3.852 4.894 1.00 95.44 203 PHE A O 1
ATOM 1710 N N . ASP A 1 204 ? -19.397 -3.901 6.916 1.00 93.75 204 ASP A N 1
ATOM 1711 C CA . ASP A 1 204 ? -20.772 -3.786 6.410 1.00 93.75 204 ASP A CA 1
ATOM 1712 C C . ASP A 1 204 ? -21.037 -2.511 5.610 1.00 93.75 204 ASP A C 1
ATOM 1714 O O . ASP A 1 204 ? -21.718 -2.569 4.586 1.00 93.75 204 ASP A O 1
ATOM 1718 N N . ILE A 1 205 ? -20.432 -1.393 6.009 1.00 92.50 205 ILE A N 1
ATOM 1719 C CA . ILE A 1 205 ? -20.466 -0.142 5.244 1.00 92.50 205 ILE A CA 1
ATOM 1720 C C . ILE A 1 205 ? -19.867 -0.327 3.838 1.00 92.50 205 ILE A C 1
ATOM 1722 O O . ILE A 1 205 ? -20.431 0.164 2.865 1.00 92.50 205 ILE A O 1
ATOM 1726 N N . ILE A 1 206 ? -18.750 -1.055 3.704 1.00 92.25 206 ILE A N 1
ATOM 1727 C CA . ILE A 1 206 ? -18.137 -1.331 2.389 1.00 92.25 206 ILE A CA 1
ATOM 1728 C C . ILE A 1 206 ? -18.986 -2.302 1.567 1.00 92.25 206 ILE A C 1
ATOM 1730 O O . ILE A 1 206 ? -19.096 -2.156 0.354 1.00 92.25 206 ILE A O 1
ATOM 1734 N N . LEU A 1 207 ? -19.615 -3.274 2.225 1.00 91.88 207 LEU A N 1
ATOM 1735 C CA . LEU A 1 207 ? -20.474 -4.271 1.586 1.00 91.88 207 LEU A CA 1
ATOM 1736 C C . LEU A 1 207 ? -21.882 -3.737 1.255 1.00 91.88 207 LEU A C 1
ATOM 1738 O O . LEU A 1 207 ? -22.722 -4.511 0.800 1.00 91.88 207 LEU A O 1
ATOM 1742 N N . GLY A 1 208 ? -22.161 -2.450 1.502 1.00 83.00 208 GLY A N 1
ATOM 1743 C CA . GLY A 1 208 ? -23.450 -1.815 1.213 1.00 83.00 208 GLY A CA 1
ATOM 1744 C C . GLY A 1 208 ? -24.604 -2.281 2.109 1.00 83.00 208 GLY A C 1
ATOM 1745 O O . GLY A 1 208 ? -25.763 -2.164 1.717 1.00 83.00 208 GLY A O 1
ATOM 1746 N N . LYS A 1 209 ? -24.301 -2.832 3.293 1.00 65.06 209 LYS A N 1
ATOM 1747 C CA . LYS A 1 209 ? -25.286 -3.407 4.229 1.00 65.06 209 LYS A CA 1
ATOM 1748 C C . LYS A 1 209 ? -25.771 -2.433 5.308 1.00 65.06 209 LYS A C 1
ATOM 1750 O O . LYS A 1 209 ? -26.791 -2.698 5.933 1.00 65.06 209 LYS A O 1
ATOM 1755 N N . GLU A 1 210 ? -25.086 -1.308 5.501 1.00 54.62 210 GLU A N 1
ATOM 1756 C CA . GLU A 1 210 ? -25.526 -0.201 6.359 1.00 54.62 210 GLU A CA 1
ATOM 1757 C C . GLU A 1 210 ? -25.594 1.082 5.503 1.00 54.62 210 GLU A C 1
ATOM 1759 O O . GLU A 1 210 ? -24.569 1.527 4.982 1.00 54.62 210 GLU A O 1
ATOM 1764 N N . LYS A 1 211 ? -26.803 1.640 5.324 1.00 43.62 211 LYS A N 1
ATOM 1765 C CA . LYS A 1 211 ? -27.040 3.011 4.836 1.00 43.62 211 LYS A CA 1
ATOM 1766 C C . LYS A 1 211 ? -27.367 3.911 6.019 1.00 43.62 211 LYS A C 1
ATOM 1768 O O . LYS A 1 211 ? -28.169 3.460 6.867 1.00 43.62 211 LYS A O 1
#